Protein AF-A0A2N2WWL6-F1 (afdb_monomer_lite)

Structure (mmCIF, N/CA/C/O backbone):
data_AF-A0A2N2WWL6-F1
#
_entry.id   AF-A0A2N2WWL6-F1
#
loop_
_atom_site.group_PDB
_atom_site.id
_atom_site.type_symbol
_atom_site.label_atom_id
_atom_site.label_alt_id
_atom_site.label_comp_id
_atom_site.label_asym_id
_atom_site.label_entity_id
_atom_site.label_seq_id
_atom_site.pdbx_PDB_ins_code
_atom_site.Cartn_x
_atom_site.Cartn_y
_atom_site.Cartn_z
_atom_site.occupancy
_atom_site.B_iso_or_equiv
_atom_site.auth_seq_id
_atom_site.auth_comp_id
_atom_site.auth_asym_id
_atom_site.auth_atom_id
_atom_site.pdbx_PDB_model_num
ATOM 1 N N . MET A 1 1 ? 20.273 3.990 -47.052 1.00 60.34 1 MET A N 1
ATOM 2 C CA . MET A 1 1 ? 21.220 3.206 -46.235 1.00 60.34 1 MET A CA 1
ATOM 3 C C . MET A 1 1 ? 20.948 3.600 -44.796 1.00 60.34 1 MET A C 1
ATOM 5 O O . MET A 1 1 ? 20.978 4.791 -44.519 1.00 60.34 1 MET A O 1
ATOM 9 N N . ILE A 1 2 ? 20.536 2.662 -43.945 1.00 65.62 2 ILE A N 1
ATOM 10 C CA . ILE A 1 2 ? 20.321 2.943 -42.519 1.00 65.62 2 ILE A CA 1
ATOM 11 C C . ILE A 1 2 ? 21.709 3.108 -41.886 1.00 65.62 2 ILE A C 1
ATOM 13 O O . ILE A 1 2 ? 22.581 2.288 -42.164 1.00 65.62 2 ILE A O 1
ATOM 17 N N . SER A 1 3 ? 21.945 4.178 -41.123 1.00 85.56 3 SER A N 1
ATOM 18 C CA . SER A 1 3 ? 23.244 4.391 -40.473 1.00 85.56 3 SER A CA 1
ATOM 19 C C . SER A 1 3 ? 23.469 3.357 -39.365 1.00 85.56 3 SER A C 1
ATOM 21 O O . SER A 1 3 ? 22.523 2.941 -38.694 1.00 85.56 3 SER A O 1
ATOM 23 N N . GLU A 1 4 ? 24.723 2.958 -39.143 1.00 85.44 4 GLU A N 1
ATOM 24 C CA . GLU A 1 4 ?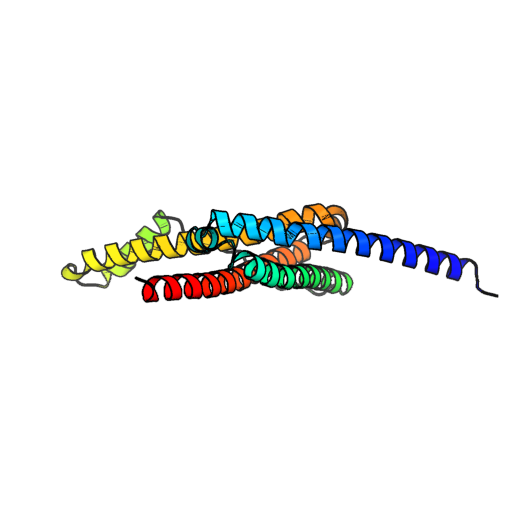 25.095 2.049 -38.046 1.00 85.44 4 GLU A CA 1
ATOM 25 C C . GLU A 1 4 ? 24.645 2.587 -36.676 1.00 85.44 4 GLU A C 1
ATOM 27 O O . GLU A 1 4 ? 24.209 1.821 -35.820 1.00 85.44 4 GLU A O 1
ATOM 32 N N . GLU A 1 5 ? 24.644 3.913 -36.497 1.00 83.06 5 GLU A N 1
ATOM 33 C CA . GLU A 1 5 ? 24.133 4.580 -35.293 1.00 83.06 5 GLU A CA 1
ATOM 34 C C . GLU A 1 5 ? 22.636 4.335 -35.063 1.00 83.06 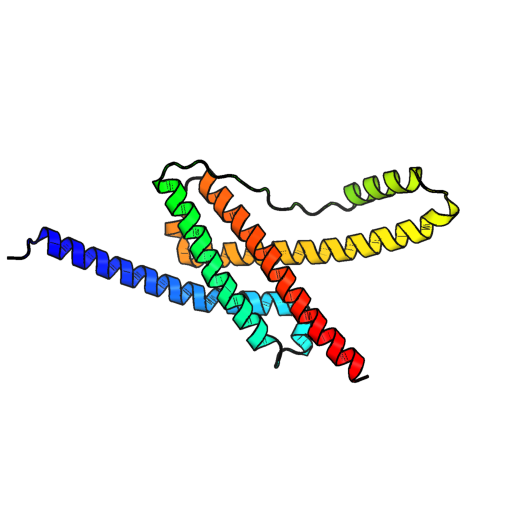5 GLU A C 1
ATOM 36 O O . GLU A 1 5 ? 22.218 4.080 -33.933 1.00 83.06 5 GLU A O 1
ATOM 41 N N . PHE A 1 6 ? 21.824 4.371 -36.125 1.00 87.31 6 PHE A N 1
ATOM 42 C CA . PHE A 1 6 ? 20.391 4.094 -36.026 1.00 87.31 6 PHE A CA 1
ATOM 43 C C . PHE A 1 6 ? 20.127 2.614 -35.729 1.00 87.31 6 PHE A C 1
ATOM 45 O O . PHE A 1 6 ? 19.249 2.290 -34.933 1.00 87.31 6 PHE A O 1
ATOM 52 N N . PHE A 1 7 ? 20.923 1.709 -36.303 1.00 87.69 7 PHE A N 1
ATOM 53 C CA . PHE A 1 7 ? 20.824 0.281 -36.000 1.00 87.69 7 PHE A CA 1
ATOM 54 C C . PHE A 1 7 ? 21.203 -0.023 -34.540 1.00 87.69 7 PHE A C 1
ATOM 56 O O . PHE A 1 7 ? 20.461 -0.707 -33.837 1.00 87.69 7 PHE A O 1
ATOM 63 N N . ALA A 1 8 ? 22.292 0.569 -34.037 1.00 87.25 8 ALA A N 1
ATOM 64 C CA . ALA A 1 8 ? 22.696 0.452 -32.635 1.00 87.25 8 ALA A CA 1
ATOM 65 C C . ALA A 1 8 ? 21.698 1.111 -31.663 1.00 87.25 8 ALA A C 1
ATOM 67 O O . ALA A 1 8 ? 21.602 0.719 -30.499 1.00 87.25 8 ALA A O 1
ATOM 68 N N . PHE A 1 9 ? 20.964 2.137 -32.102 1.00 88.56 9 PHE A N 1
ATOM 69 C CA . PHE A 1 9 ? 19.846 2.697 -31.343 1.00 88.56 9 PHE A CA 1
ATOM 70 C C . PHE A 1 9 ? 18.680 1.703 -31.243 1.00 88.56 9 PHE A C 1
ATOM 72 O O . PHE A 1 9 ? 18.235 1.433 -30.129 1.00 88.56 9 PHE A O 1
ATOM 79 N N . ILE A 1 10 ? 18.244 1.112 -32.364 1.00 89.62 10 ILE A N 1
ATOM 80 C CA . ILE A 1 10 ? 17.159 0.112 -32.377 1.00 89.62 10 ILE A CA 1
ATOM 81 C C . ILE A 1 10 ? 17.492 -1.062 -31.456 1.00 89.62 10 ILE A C 1
ATOM 83 O O . ILE A 1 10 ? 16.688 -1.398 -30.595 1.00 89.62 10 ILE A O 1
ATOM 87 N N . GLN A 1 11 ? 18.695 -1.631 -31.563 1.00 90.19 11 GLN A N 1
ATOM 88 C CA . GLN A 1 11 ? 19.090 -2.774 -30.732 1.00 90.19 11 GLN A CA 1
ATOM 89 C C . GLN A 1 11 ? 19.061 -2.457 -29.230 1.00 90.19 11 GLN A C 1
ATOM 91 O O . GLN A 1 11 ? 18.644 -3.288 -28.424 1.00 90.19 11 GLN A O 1
ATOM 96 N N . ARG A 1 12 ? 19.486 -1.249 -28.835 1.00 89.88 12 ARG A N 1
ATOM 97 C CA . ARG A 1 12 ? 19.414 -0.807 -27.434 1.00 89.88 12 ARG A CA 1
ATOM 98 C C . ARG A 1 12 ? 17.973 -0.621 -26.972 1.00 89.88 12 ARG A C 1
ATOM 100 O O . ARG A 1 12 ? 17.659 -0.981 -25.843 1.00 89.88 12 ARG A O 1
ATOM 107 N N . PHE A 1 13 ? 17.116 -0.081 -27.833 1.00 90.12 13 PHE A N 1
ATOM 108 C CA . PHE A 1 13 ? 15.698 0.087 -27.541 1.00 90.12 13 PHE A CA 1
ATOM 109 C C . PHE A 1 13 ? 14.988 -1.264 -27.369 1.00 90.12 13 PHE A C 1
ATOM 111 O O . PHE A 1 13 ? 14.310 -1.465 -26.367 1.00 90.12 13 PHE A O 1
ATOM 118 N N . GLU A 1 14 ? 15.213 -2.218 -28.276 1.00 91.31 14 GLU A N 1
ATOM 119 C CA . GLU A 1 14 ? 14.651 -3.575 -28.191 1.00 91.31 14 GLU A CA 1
ATOM 120 C C . GLU A 1 14 ? 15.109 -4.307 -26.921 1.00 91.31 14 GLU A C 1
ATOM 122 O O . GLU A 1 14 ? 14.300 -4.928 -26.230 1.00 91.31 14 GLU A O 1
ATOM 127 N N . ALA A 1 15 ? 16.395 -4.199 -26.568 1.00 91.81 15 ALA A N 1
ATOM 128 C CA . ALA A 1 15 ? 16.924 -4.786 -25.338 1.00 91.81 15 ALA A CA 1
ATOM 129 C C . ALA A 1 15 ? 16.295 -4.164 -24.077 1.00 91.81 15 ALA A C 1
ATOM 131 O O . ALA A 1 15 ? 15.996 -4.876 -23.117 1.00 91.81 15 ALA A O 1
ATOM 132 N N . LEU A 1 16 ? 16.067 -2.847 -24.084 1.00 90.50 16 LEU A N 1
ATOM 133 C CA . LEU A 1 16 ? 15.419 -2.135 -22.984 1.00 90.50 16 LEU A CA 1
ATOM 134 C C . LEU A 1 16 ? 13.947 -2.541 -22.839 1.00 90.50 16 LEU A C 1
ATOM 136 O O . LEU A 1 16 ? 13.490 -2.809 -21.729 1.00 90.50 16 LEU A O 1
ATOM 140 N N . GLU A 1 17 ? 13.218 -2.640 -23.952 1.00 92.31 17 GLU A N 1
ATOM 141 C CA . GLU A 1 17 ? 11.826 -3.094 -23.958 1.00 92.31 17 GLU A CA 1
ATOM 142 C C . GLU A 1 17 ? 11.708 -4.529 -23.427 1.00 92.31 17 GLU A C 1
ATOM 144 O O . GLU A 1 17 ? 10.847 -4.818 -22.593 1.00 92.31 17 GLU A O 1
ATOM 149 N N . ALA A 1 18 ? 12.603 -5.425 -23.857 1.00 94.31 18 ALA A N 1
ATOM 150 C CA . ALA A 1 18 ? 12.645 -6.799 -23.369 1.00 94.31 18 ALA A CA 1
ATOM 151 C C . ALA A 1 18 ? 12.900 -6.859 -21.853 1.00 94.31 18 ALA A C 1
ATOM 153 O O . ALA A 1 18 ? 12.177 -7.566 -21.147 1.00 94.31 18 ALA A O 1
ATOM 154 N N . LYS A 1 19 ? 13.861 -6.070 -21.345 1.00 93.25 19 LYS A N 1
ATOM 155 C CA . LYS A 1 19 ? 14.144 -5.955 -19.904 1.00 93.25 19 LYS A CA 1
ATOM 156 C C . LYS A 1 19 ? 12.897 -5.520 -19.129 1.00 93.25 19 LYS A C 1
ATOM 158 O O . LYS A 1 19 ? 12.500 -6.204 -18.189 1.00 93.25 19 LYS A O 1
ATOM 163 N N . TYR A 1 20 ? 12.256 -4.414 -19.510 1.00 92.94 20 TYR A N 1
ATOM 164 C CA . TYR A 1 20 ? 11.097 -3.911 -18.762 1.00 92.94 20 TYR A CA 1
ATOM 165 C C . TYR A 1 20 ? 9.869 -4.812 -18.881 1.00 92.94 20 TYR A C 1
ATOM 167 O O . TYR A 1 20 ? 9.109 -4.923 -17.924 1.00 92.94 20 TYR A O 1
ATOM 175 N N . ARG A 1 21 ? 9.692 -5.519 -20.001 1.00 95.69 21 ARG A N 1
ATOM 176 C CA . ARG A 1 21 ? 8.643 -6.538 -20.133 1.00 95.69 21 ARG A CA 1
ATOM 177 C C . ARG A 1 21 ? 8.848 -7.687 -19.147 1.00 95.69 21 ARG A C 1
ATOM 179 O O . ARG A 1 21 ? 7.883 -8.146 -18.539 1.00 95.69 21 ARG A O 1
ATOM 186 N N . GLU A 1 22 ? 10.086 -8.143 -18.981 1.00 96.38 22 GLU A N 1
ATOM 187 C CA . GLU A 1 22 ? 10.424 -9.185 -18.011 1.00 96.38 22 GLU A CA 1
ATOM 188 C C . GLU A 1 22 ? 10.210 -8.704 -16.569 1.00 96.38 22 GLU A C 1
ATOM 190 O O . GLU A 1 22 ? 9.587 -9.406 -15.770 1.00 96.38 22 GLU A O 1
ATOM 195 N N . LEU A 1 23 ? 10.683 -7.500 -16.236 1.00 96.00 23 LEU A N 1
ATOM 196 C CA . LEU A 1 23 ? 10.478 -6.910 -14.912 1.00 96.00 23 LEU A CA 1
ATOM 197 C C . LEU A 1 23 ? 8.992 -6.731 -14.596 1.00 96.00 23 LEU A C 1
ATOM 199 O O . LEU A 1 23 ? 8.546 -7.121 -13.517 1.00 96.00 23 LEU A O 1
ATOM 203 N N . TRP A 1 24 ? 8.214 -6.242 -15.563 1.00 96.44 24 TRP A N 1
ATOM 204 C CA . TRP A 1 24 ? 6.768 -6.116 -15.438 1.00 96.44 24 TRP A CA 1
ATOM 205 C C . TRP A 1 24 ? 6.109 -7.458 -15.135 1.00 96.44 24 TRP A C 1
ATOM 207 O O . TRP A 1 24 ? 5.364 -7.561 -14.167 1.00 96.44 24 TRP A O 1
ATOM 217 N N . GLN A 1 25 ? 6.427 -8.510 -15.894 1.00 96.75 25 GLN A N 1
ATOM 218 C CA . GLN A 1 25 ? 5.879 -9.845 -15.638 1.00 96.75 25 GLN A CA 1
ATOM 219 C C . GLN A 1 25 ? 6.249 -10.364 -14.246 1.00 96.75 25 GLN A C 1
ATOM 221 O O . GLN A 1 25 ? 5.403 -10.925 -13.553 1.00 96.75 25 GLN A O 1
ATOM 226 N N . ARG A 1 26 ? 7.498 -10.171 -13.806 1.00 96.50 26 ARG A N 1
ATOM 227 C CA . ARG A 1 26 ? 7.931 -10.569 -12.458 1.00 96.50 26 ARG A CA 1
ATOM 228 C C . ARG A 1 26 ? 7.152 -9.825 -11.377 1.00 96.50 26 ARG A C 1
ATOM 230 O O . ARG A 1 26 ? 6.683 -10.458 -10.434 1.00 96.50 26 ARG A O 1
ATOM 237 N N . PHE A 1 27 ? 7.002 -8.511 -11.513 1.00 97.25 27 PHE A N 1
ATOM 238 C CA . PHE A 1 27 ? 6.246 -7.680 -10.580 1.00 97.25 27 PHE A CA 1
ATOM 239 C C . PHE A 1 27 ? 4.765 -8.070 -10.531 1.00 97.25 27 PHE A C 1
ATOM 241 O O . PHE A 1 27 ? 4.254 -8.397 -9.461 1.00 97.25 27 PHE A O 1
ATOM 248 N N . HIS A 1 28 ? 4.127 -8.144 -11.697 1.00 95.81 28 HIS A N 1
ATOM 249 C CA . HIS A 1 28 ? 2.720 -8.491 -11.870 1.00 95.81 28 HIS A CA 1
ATOM 250 C C . HIS A 1 28 ? 2.371 -9.897 -11.381 1.00 95.81 28 HIS A C 1
ATOM 252 O O . HIS A 1 28 ? 1.275 -10.129 -10.891 1.00 95.81 28 HIS A O 1
ATOM 258 N N . ASN A 1 29 ? 3.300 -10.847 -11.468 1.00 94.56 29 ASN A N 1
ATOM 259 C CA . ASN A 1 29 ? 3.069 -12.191 -10.939 1.00 94.56 29 ASN A CA 1
ATOM 260 C C . ASN A 1 29 ? 3.330 -12.291 -9.428 1.00 94.56 29 ASN A C 1
ATOM 262 O O . ASN A 1 29 ? 2.822 -13.208 -8.789 1.00 94.56 29 ASN A O 1
ATOM 266 N N . SER A 1 30 ? 4.136 -11.388 -8.858 1.00 96.25 30 SER A N 1
ATOM 267 C CA . SER A 1 30 ? 4.540 -11.461 -7.447 1.00 96.25 30 SER A CA 1
ATOM 268 C C . SER A 1 30 ? 3.588 -10.697 -6.533 1.00 96.25 30 SER A C 1
ATOM 270 O O . SER A 1 30 ? 3.172 -11.218 -5.501 1.00 96.25 30 SER A O 1
ATOM 272 N N . LEU A 1 31 ? 3.254 -9.452 -6.891 1.00 97.81 31 LEU A N 1
ATOM 273 C CA . LEU A 1 31 ? 2.545 -8.555 -5.982 1.00 97.81 31 LEU A CA 1
ATOM 274 C C . LEU A 1 31 ? 1.125 -9.046 -5.637 1.00 97.81 31 LEU A C 1
ATOM 276 O O . LEU A 1 31 ? 0.813 -9.097 -4.445 1.00 97.81 31 LEU A O 1
ATOM 280 N N . PRO A 1 32 ? 0.285 -9.474 -6.602 1.00 98.00 32 PRO A N 1
ATOM 281 C CA . PRO A 1 32 ? -1.056 -9.960 -6.288 1.00 98.00 32 PRO A CA 1
ATOM 282 C C . PRO A 1 32 ? -1.078 -11.157 -5.338 1.00 98.00 32 PRO A C 1
ATOM 284 O O . PRO A 1 32 ? -1.903 -11.199 -4.426 1.00 98.00 32 PRO A O 1
ATOM 287 N N . ALA A 1 33 ? -0.147 -12.099 -5.509 1.00 96.44 33 ALA A N 1
ATOM 288 C CA . ALA A 1 33 ? -0.047 -13.275 -4.652 1.00 96.44 33 ALA A CA 1
ATOM 289 C C . ALA A 1 33 ? 0.319 -12.898 -3.207 1.00 96.44 33 ALA A C 1
ATOM 291 O O . ALA A 1 33 ? -0.340 -13.339 -2.269 1.00 96.44 33 ALA A O 1
ATOM 292 N N . GLU A 1 34 ? 1.313 -12.027 -3.013 1.00 98.25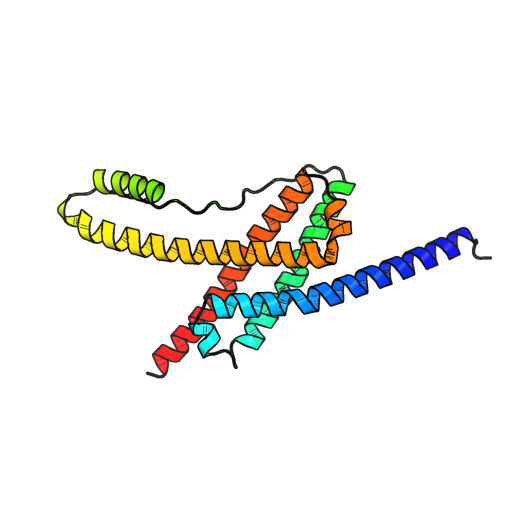 34 GLU A N 1
ATOM 293 C CA . GLU A 1 34 ? 1.712 -11.613 -1.662 1.00 98.25 34 GLU A CA 1
ATOM 294 C C . GLU A 1 34 ? 0.657 -10.735 -0.970 1.00 98.25 34 GLU A C 1
ATOM 296 O O . GLU A 1 34 ? 0.503 -10.796 0.251 1.00 98.25 34 GLU A O 1
ATOM 301 N N . LEU A 1 35 ? -0.093 -9.927 -1.728 1.00 98.38 35 LEU A N 1
ATOM 302 C CA . LEU A 1 35 ? -1.212 -9.158 -1.179 1.00 98.38 35 LEU A CA 1
ATOM 303 C C . LEU A 1 35 ? -2.382 -10.058 -0.771 1.00 98.38 35 LEU A C 1
ATOM 305 O O . LEU A 1 35 ? -2.994 -9.816 0.270 1.00 98.38 35 LEU A O 1
ATOM 309 N N . LEU A 1 36 ? -2.673 -11.109 -1.542 1.00 97.94 36 LEU A N 1
ATOM 310 C CA . LEU A 1 36 ? -3.682 -12.106 -1.185 1.00 97.94 36 LEU A CA 1
ATOM 311 C C . LEU A 1 36 ? -3.341 -12.801 0.140 1.00 97.94 36 LEU A C 1
ATOM 313 O O . LEU A 1 36 ? -4.190 -12.878 1.031 1.00 97.94 36 LEU A O 1
ATOM 317 N N . GLU A 1 37 ? -2.100 -13.274 0.286 1.00 97.19 37 GLU A N 1
ATOM 318 C CA . GLU A 1 37 ? -1.622 -13.893 1.528 1.00 97.19 37 GLU A CA 1
ATOM 319 C C . GLU A 1 37 ? -1.787 -12.938 2.716 1.00 97.19 37 GLU A C 1
ATOM 321 O O . GLU A 1 37 ? -2.385 -13.302 3.732 1.00 97.19 37 GLU A O 1
ATOM 326 N N . LEU A 1 38 ? -1.357 -11.684 2.551 1.00 97.75 38 LEU A N 1
ATOM 327 C CA . LEU A 1 38 ? -1.446 -10.664 3.591 1.00 97.75 38 LEU A CA 1
ATOM 328 C C . LEU A 1 38 ? -2.895 -10.382 4.023 1.00 97.75 38 LEU A C 1
ATOM 330 O O . LEU A 1 38 ? -3.159 -10.207 5.216 1.00 97.75 38 LEU A O 1
ATOM 334 N N . VAL A 1 39 ? -3.841 -10.355 3.077 1.00 97.81 39 VAL A N 1
ATOM 335 C CA . VAL A 1 39 ? -5.276 -10.184 3.364 1.00 97.81 39 VAL A CA 1
ATOM 336 C C . VAL A 1 39 ? -5.794 -11.335 4.214 1.00 97.81 39 VAL A C 1
ATOM 338 O O . VAL A 1 39 ? -6.464 -11.096 5.216 1.00 97.81 39 VAL A O 1
ATOM 341 N N . PHE A 1 40 ? -5.475 -12.579 3.858 1.00 96.88 40 PHE A N 1
ATOM 342 C CA . PHE A 1 40 ? -5.925 -13.746 4.618 1.00 96.88 40 PHE A CA 1
ATOM 343 C C . PHE A 1 40 ? -5.260 -13.872 5.992 1.00 96.88 40 PHE A C 1
ATOM 345 O O . PHE A 1 40 ? -5.853 -14.457 6.901 1.00 96.88 40 PHE A O 1
ATOM 352 N N . GLU A 1 41 ? -4.063 -13.319 6.178 1.00 95.56 41 GLU A N 1
ATOM 353 C CA . GLU A 1 41 ? -3.439 -13.197 7.499 1.00 95.56 41 GLU A CA 1
ATOM 354 C C . GLU A 1 41 ? -4.158 -12.182 8.398 1.00 95.56 41 GLU A C 1
ATOM 356 O O . GLU A 1 41 ? -4.281 -12.415 9.601 1.00 95.56 41 GLU A O 1
ATOM 361 N N . HIS A 1 42 ? -4.649 -11.076 7.829 1.00 94.75 42 HIS A N 1
ATOM 362 C CA . HIS A 1 42 ? -5.266 -9.986 8.592 1.00 94.75 42 HIS A CA 1
ATOM 363 C C . HIS A 1 42 ? -6.777 -10.146 8.787 1.00 94.75 42 HIS A C 1
ATOM 365 O O . HIS A 1 42 ? -7.306 -9.734 9.820 1.00 94.75 42 HIS A O 1
ATOM 371 N N . LEU A 1 43 ? -7.483 -10.727 7.814 1.00 94.50 43 LEU A N 1
ATOM 372 C CA . LEU A 1 43 ? -8.944 -10.761 7.761 1.00 94.50 43 LEU A CA 1
ATOM 373 C C . LEU A 1 43 ? -9.450 -12.203 7.680 1.00 94.50 43 LEU A C 1
ATOM 375 O O . LEU A 1 43 ? -9.661 -12.759 6.599 1.00 94.50 43 LEU A O 1
ATOM 379 N N . SER A 1 44 ? -9.696 -12.797 8.851 1.00 92.25 44 SER A N 1
ATOM 380 C CA . SER A 1 44 ? -10.187 -14.177 8.970 1.00 92.25 44 SER A CA 1
ATOM 381 C C . SER A 1 44 ? -11.487 -14.405 8.202 1.00 92.25 44 SER A C 1
ATOM 383 O O . SER A 1 44 ? -11.630 -15.442 7.562 1.00 92.25 44 SER A O 1
ATOM 385 N N . THR A 1 45 ? -12.385 -13.415 8.177 1.00 92.94 45 THR A N 1
ATOM 386 C CA . THR A 1 45 ? -13.641 -13.484 7.421 1.00 92.94 45 THR A CA 1
ATOM 387 C C . THR A 1 45 ? -13.397 -13.815 5.948 1.00 92.94 45 THR A C 1
ATOM 389 O O . THR A 1 45 ? -14.025 -14.709 5.395 1.00 92.94 45 THR A O 1
ATOM 392 N N . LEU A 1 46 ? -12.472 -13.112 5.284 1.00 94.69 46 LEU A N 1
ATOM 393 C CA . LEU A 1 46 ? -12.198 -13.351 3.864 1.00 94.69 46 LEU A CA 1
ATOM 394 C C . LEU A 1 46 ? -11.508 -14.698 3.645 1.00 94.69 46 LEU A C 1
ATOM 396 O O . LEU A 1 46 ? -11.772 -15.361 2.644 1.00 94.69 46 LEU A O 1
ATOM 400 N N . LYS A 1 47 ? -10.673 -15.124 4.597 1.00 94.62 47 LYS A N 1
ATOM 401 C CA . LYS A 1 47 ? -10.017 -16.434 4.571 1.00 94.62 47 LYS A CA 1
ATOM 402 C C . LYS A 1 47 ? -11.014 -17.589 4.688 1.00 94.62 47 LYS A C 1
ATOM 404 O O . LYS A 1 47 ? -10.874 -18.583 3.983 1.00 94.62 47 LYS A O 1
ATOM 409 N N . GLU A 1 48 ? -12.029 -17.464 5.538 1.00 94.00 48 GLU A N 1
ATOM 410 C CA . GLU A 1 48 ? -13.110 -18.454 5.664 1.00 94.00 48 GLU A CA 1
ATOM 411 C C . GLU A 1 48 ? -13.898 -18.612 4.353 1.00 94.00 48 GLU A C 1
ATOM 413 O O . GLU A 1 48 ? -14.355 -19.706 4.028 1.00 94.00 48 GLU A O 1
ATOM 418 N N . HIS A 1 49 ? -13.969 -17.544 3.552 1.00 92.06 49 HIS A N 1
ATOM 419 C CA . HIS A 1 49 ? -14.627 -17.505 2.244 1.00 92.06 49 HIS A CA 1
ATOM 420 C C . HIS A 1 49 ? -13.656 -17.577 1.056 1.00 92.06 49 HIS A C 1
ATOM 422 O O . HIS A 1 49 ? -14.017 -17.167 -0.054 1.00 92.06 49 HIS A O 1
ATOM 428 N N . ALA A 1 50 ? -12.440 -18.107 1.253 1.00 90.81 50 ALA A N 1
ATOM 429 C CA . ALA A 1 50 ? -11.341 -18.036 0.280 1.00 90.81 50 ALA A CA 1
ATOM 430 C C . ALA A 1 50 ? -11.751 -18.418 -1.153 1.00 90.81 50 ALA A C 1
ATOM 432 O O . ALA A 1 50 ? -11.473 -17.664 -2.081 1.00 90.81 50 ALA A O 1
ATOM 433 N N . GLY A 1 51 ? -12.519 -19.502 -1.331 1.00 87.88 51 GLY A N 1
ATOM 434 C CA . GLY A 1 51 ? -12.961 -19.973 -2.653 1.00 87.88 51 GLY A CA 1
ATOM 435 C C . GLY A 1 51 ? -13.798 -18.973 -3.469 1.00 87.88 51 GLY A C 1
ATOM 436 O O . GLY A 1 51 ? -13.967 -19.157 -4.670 1.00 87.88 51 GLY A O 1
ATOM 437 N N . SER A 1 52 ? -14.313 -17.913 -2.842 1.00 90.25 52 SER A N 1
ATOM 438 C CA . SER A 1 52 ? -15.077 -16.839 -3.495 1.00 90.25 52 SER A CA 1
ATOM 439 C C . SER A 1 52 ? -14.449 -15.449 -3.332 1.00 90.25 52 SER A C 1
ATOM 441 O O . SER A 1 52 ? -14.684 -14.567 -4.161 1.00 90.25 52 SER A O 1
ATOM 443 N N . ALA A 1 53 ? -13.640 -15.248 -2.288 1.00 94.75 53 ALA A N 1
ATOM 444 C CA . ALA A 1 53 ? -12.932 -14.001 -2.029 1.00 94.75 53 ALA A CA 1
ATOM 445 C C . ALA A 1 53 ? -11.654 -13.866 -2.872 1.00 94.75 53 ALA A C 1
ATOM 447 O O . ALA A 1 53 ? -11.353 -12.769 -3.335 1.00 94.75 53 ALA A O 1
ATOM 448 N N . GLU A 1 54 ? -10.936 -14.966 -3.118 1.00 96.81 54 GLU A N 1
ATOM 449 C CA . GLU A 1 54 ? -9.612 -14.969 -3.752 1.00 96.81 54 GLU A CA 1
ATOM 450 C C . GLU A 1 54 ? -9.598 -14.259 -5.108 1.00 96.81 54 GLU A C 1
ATOM 452 O O . GLU A 1 54 ? -8.843 -13.310 -5.295 1.00 96.81 54 GLU A O 1
ATOM 457 N N . ALA A 1 55 ? -10.493 -14.635 -6.025 1.00 96.12 55 ALA A N 1
ATOM 458 C CA . ALA A 1 55 ? -10.554 -14.021 -7.351 1.00 96.12 55 ALA A CA 1
ATOM 459 C C . ALA A 1 55 ? -10.834 -12.506 -7.295 1.00 96.12 55 ALA A C 1
ATOM 461 O O . ALA A 1 55 ? -10.340 -11.753 -8.131 1.00 96.12 55 ALA A O 1
ATOM 462 N N . LYS A 1 56 ? -11.607 -12.047 -6.302 1.00 97.31 56 LYS A N 1
ATOM 463 C CA . LYS A 1 56 ? -11.924 -10.623 -6.118 1.00 97.31 56 LYS A CA 1
ATOM 464 C C . LYS A 1 56 ? -10.745 -9.856 -5.528 1.00 97.31 56 LYS A C 1
ATOM 466 O O . LYS A 1 56 ? -10.471 -8.746 -5.968 1.00 97.31 56 LYS A O 1
ATOM 471 N N . ILE A 1 57 ? -10.041 -10.453 -4.567 1.00 97.94 57 ILE A N 1
ATOM 472 C CA . ILE A 1 57 ? -8.827 -9.874 -3.983 1.00 97.94 57 ILE A CA 1
ATOM 473 C C . ILE A 1 57 ? -7.732 -9.779 -5.048 1.00 97.94 57 ILE A C 1
ATOM 475 O O . ILE A 1 57 ? -7.109 -8.732 -5.176 1.00 97.94 57 ILE A O 1
ATOM 479 N N . LEU A 1 58 ? -7.538 -10.832 -5.848 1.00 97.50 58 LEU A N 1
ATOM 480 C CA . LEU A 1 58 ? -6.564 -10.838 -6.940 1.00 97.50 58 LEU A CA 1
ATOM 481 C C . LEU A 1 58 ? -6.882 -9.782 -8.002 1.00 97.50 58 LEU A C 1
ATOM 483 O O . LEU A 1 58 ? -5.962 -9.120 -8.460 1.00 97.50 58 LEU A O 1
ATOM 487 N N . ALA A 1 59 ? -8.156 -9.570 -8.347 1.00 96.81 59 ALA A N 1
ATOM 488 C CA . ALA A 1 59 ? -8.546 -8.501 -9.268 1.00 96.81 59 ALA A CA 1
ATOM 489 C C . ALA A 1 59 ? -8.204 -7.103 -8.716 1.00 96.81 59 ALA A C 1
ATOM 491 O O . ALA A 1 59 ? -7.589 -6.305 -9.412 1.00 96.81 59 ALA A O 1
ATOM 492 N N . LEU A 1 60 ? -8.517 -6.830 -7.443 1.00 97.81 60 LEU A N 1
ATOM 493 C CA . LEU A 1 60 ? -8.128 -5.568 -6.793 1.00 97.81 60 LEU A CA 1
ATOM 494 C C . LEU A 1 60 ? -6.601 -5.414 -6.708 1.00 97.81 60 LEU A C 1
ATOM 496 O O . LEU A 1 60 ? -6.064 -4.312 -6.789 1.00 97.81 60 LEU A O 1
ATOM 500 N N . ALA A 1 61 ? -5.883 -6.517 -6.495 1.00 97.69 61 ALA A N 1
ATOM 501 C CA . ALA A 1 61 ? -4.429 -6.514 -6.426 1.00 97.69 61 ALA A CA 1
ATOM 502 C C . ALA A 1 61 ? -3.768 -6.332 -7.810 1.00 97.69 61 ALA A C 1
ATOM 504 O O . ALA A 1 61 ? -2.668 -5.788 -7.907 1.00 97.69 61 ALA A O 1
ATOM 505 N N . ASP A 1 62 ? -4.438 -6.745 -8.883 1.00 96.44 62 ASP A N 1
ATOM 506 C CA . ASP A 1 62 ? -4.028 -6.478 -10.262 1.00 96.44 62 ASP A CA 1
ATOM 507 C C . ASP A 1 62 ? -4.111 -4.979 -10.582 1.00 96.44 62 ASP A C 1
ATOM 509 O O . ASP A 1 62 ? -3.156 -4.387 -11.087 1.00 96.44 62 ASP A O 1
ATOM 513 N N . GLU A 1 63 ? -5.212 -4.330 -10.193 1.00 96.44 63 GLU A N 1
ATOM 514 C CA . GLU A 1 63 ? -5.409 -2.886 -10.365 1.00 96.44 63 GLU A CA 1
ATOM 515 C C . GLU A 1 63 ? -4.314 -2.082 -9.646 1.00 96.44 63 GLU A C 1
ATOM 517 O O . GLU A 1 63 ? -3.594 -1.308 -10.282 1.00 96.44 63 GLU A O 1
ATOM 522 N N . ILE A 1 64 ? -4.085 -2.345 -8.351 1.00 97.75 64 ILE A N 1
ATOM 523 C CA . ILE A 1 64 ? -3.048 -1.620 -7.597 1.00 97.75 64 ILE A CA 1
ATOM 524 C C . ILE A 1 64 ? -1.632 -1.902 -8.126 1.00 97.75 64 ILE A C 1
ATOM 526 O O . ILE A 1 64 ? -0.755 -1.048 -8.021 1.00 97.75 64 ILE A O 1
ATOM 530 N N . THR A 1 65 ? -1.381 -3.066 -8.736 1.00 97.94 65 THR A N 1
ATOM 531 C CA . THR A 1 65 ? -0.088 -3.361 -9.378 1.00 97.94 65 THR A CA 1
ATOM 532 C C . THR A 1 65 ? 0.196 -2.366 -10.506 1.00 97.94 65 THR A C 1
ATOM 534 O O . THR A 1 65 ? 1.306 -1.839 -10.608 1.00 97.94 65 THR A O 1
ATOM 537 N N . HIS A 1 66 ? -0.804 -2.057 -11.331 1.00 96.81 66 HIS A N 1
ATOM 538 C CA . HIS A 1 66 ? -0.666 -1.051 -12.382 1.00 96.81 66 HIS A CA 1
ATOM 539 C C . HIS A 1 66 ? -0.453 0.348 -11.795 1.00 96.81 66 HIS A C 1
ATOM 541 O O . HIS A 1 66 ? 0.429 1.077 -12.256 1.00 96.81 66 HIS A O 1
ATOM 547 N N . ASP A 1 67 ? -1.197 0.701 -10.748 1.00 98.12 67 ASP A N 1
ATOM 548 C CA . ASP A 1 67 ? -1.084 2.011 -10.103 1.00 98.12 67 ASP A CA 1
ATOM 549 C C . ASP A 1 67 ? 0.285 2.227 -9.457 1.00 98.12 67 ASP A C 1
ATOM 551 O O . ASP A 1 67 ? 0.896 3.276 -9.648 1.00 98.12 67 ASP A O 1
ATOM 555 N N . VAL A 1 68 ? 0.837 1.216 -8.783 1.00 98.25 68 VAL A N 1
ATOM 556 C CA . VAL A 1 68 ? 2.189 1.277 -8.207 1.00 98.25 68 VAL A CA 1
ATOM 557 C C . VAL A 1 68 ? 3.241 1.564 -9.282 1.00 98.25 68 VAL A C 1
ATOM 559 O O . VAL A 1 68 ? 4.123 2.403 -9.086 1.00 98.25 68 VAL A O 1
ATOM 562 N N . TRP A 1 69 ? 3.151 0.896 -10.435 1.00 97.19 69 TRP A N 1
ATOM 563 C CA . TRP A 1 69 ? 4.061 1.152 -11.552 1.00 97.19 69 TRP A CA 1
ATOM 564 C C . TRP A 1 69 ? 3.881 2.559 -12.135 1.00 97.19 69 TRP A C 1
ATOM 566 O O . TRP A 1 69 ? 4.862 3.238 -12.454 1.00 97.19 69 TRP A O 1
ATOM 576 N N . ASN A 1 70 ? 2.639 3.033 -12.237 1.00 97.31 70 ASN A N 1
ATOM 577 C CA . ASN A 1 70 ? 2.341 4.392 -12.681 1.00 97.31 70 ASN A CA 1
ATOM 578 C C . ASN A 1 70 ? 2.923 5.445 -11.728 1.00 97.31 70 ASN A C 1
ATOM 580 O O . ASN A 1 70 ? 3.540 6.400 -12.199 1.00 97.31 70 ASN A O 1
ATOM 584 N N . GLU A 1 71 ? 2.807 5.255 -10.414 1.00 97.12 71 GLU A N 1
ATOM 585 C CA . GLU A 1 71 ? 3.367 6.172 -9.416 1.00 97.12 71 GLU A CA 1
ATOM 586 C C . GLU A 1 71 ? 4.895 6.254 -9.486 1.00 97.12 71 GLU A C 1
ATOM 588 O O . GLU A 1 71 ? 5.465 7.347 -9.412 1.00 97.12 71 GLU A O 1
ATOM 593 N N . TYR A 1 72 ? 5.572 5.129 -9.733 1.00 97.31 72 TYR A N 1
ATOM 594 C CA . TYR A 1 72 ? 7.009 5.143 -10.012 1.00 97.31 72 TYR A CA 1
ATOM 595 C C . TYR A 1 72 ? 7.331 5.966 -11.271 1.00 97.31 72 TYR A C 1
ATOM 597 O O . TYR A 1 72 ? 8.205 6.836 -11.245 1.00 97.31 72 TYR A O 1
ATOM 605 N N . ASN A 1 73 ? 6.594 5.754 -12.367 1.00 96.38 73 ASN A N 1
ATOM 606 C CA . ASN A 1 73 ? 6.796 6.509 -13.608 1.00 96.38 73 ASN A CA 1
ATOM 607 C C . ASN A 1 73 ? 6.557 8.014 -13.424 1.00 96.38 73 ASN A C 1
ATOM 609 O O . ASN A 1 73 ? 7.253 8.829 -14.042 1.00 96.38 73 ASN A O 1
ATOM 613 N N . ILE A 1 74 ? 5.602 8.399 -12.573 1.00 96.38 74 ILE A N 1
ATOM 614 C CA . ILE A 1 74 ? 5.363 9.796 -12.202 1.00 96.38 74 ILE A CA 1
ATOM 615 C C . ILE A 1 74 ? 6.577 10.348 -11.453 1.00 96.38 74 ILE A C 1
ATOM 617 O O . ILE A 1 74 ? 7.099 11.388 -11.864 1.00 96.38 74 ILE A O 1
ATOM 621 N N . ALA A 1 75 ? 7.068 9.653 -10.423 1.00 96.75 75 ALA A N 1
ATOM 622 C CA . ALA A 1 75 ? 8.246 10.070 -9.660 1.00 96.75 75 ALA A CA 1
ATOM 623 C C . ALA A 1 75 ? 9.477 10.248 -10.566 1.00 96.75 75 ALA A C 1
ATOM 625 O O . ALA A 1 75 ? 10.101 11.313 -10.568 1.00 96.75 75 ALA A O 1
ATOM 626 N N . ASN A 1 76 ? 9.754 9.261 -11.423 1.00 96.62 76 ASN A N 1
ATOM 627 C CA . ASN A 1 76 ? 10.858 9.307 -12.379 1.00 96.62 76 ASN A CA 1
ATOM 628 C C . ASN A 1 76 ? 10.706 10.462 -13.391 1.00 96.62 76 ASN A C 1
ATOM 630 O O . ASN A 1 76 ? 11.636 11.224 -13.663 1.00 96.62 76 ASN A O 1
ATOM 634 N N . THR A 1 77 ? 9.493 10.675 -13.910 1.00 96.31 77 THR A N 1
ATOM 635 C CA . THR A 1 77 ? 9.203 11.792 -14.822 1.00 96.31 77 THR A CA 1
ATOM 636 C C . THR A 1 77 ? 9.381 13.150 -14.142 1.00 96.31 77 THR A C 1
ATOM 638 O O . THR A 1 77 ? 9.869 14.096 -14.767 1.00 96.31 77 THR A O 1
ATOM 641 N N . MET A 1 78 ? 8.963 13.286 -12.882 1.00 95.75 78 MET A N 1
ATOM 642 C CA . MET A 1 78 ? 9.139 14.519 -12.115 1.00 95.75 78 MET A CA 1
ATOM 643 C C . MET A 1 78 ? 10.617 14.818 -11.886 1.00 95.75 78 MET A C 1
ATOM 645 O O . MET A 1 78 ? 11.023 15.964 -12.102 1.00 95.75 78 MET A O 1
ATOM 649 N N . GLN A 1 79 ? 11.410 13.792 -11.570 1.00 96.94 79 GLN A N 1
ATOM 650 C CA . GLN A 1 79 ? 12.859 13.894 -11.440 1.00 96.94 79 GLN A CA 1
ATOM 651 C C . GLN A 1 79 ? 13.518 14.383 -12.723 1.00 96.94 79 GLN A C 1
ATOM 653 O O . GLN A 1 79 ? 14.178 15.420 -12.717 1.00 96.94 79 GLN A O 1
ATOM 658 N N . HIS A 1 80 ? 13.265 13.726 -13.856 1.00 95.88 80 HIS A N 1
ATOM 659 C CA . HIS A 1 80 ? 13.832 14.150 -15.140 1.00 95.88 80 HIS A CA 1
ATOM 660 C C . HIS A 1 80 ? 13.407 15.563 -15.565 1.00 95.88 80 HIS A C 1
ATOM 662 O O . HIS A 1 80 ? 14.089 16.212 -16.359 1.00 95.88 80 HIS A O 1
ATOM 668 N N . ARG A 1 81 ? 12.283 16.061 -15.039 1.00 96.31 81 ARG A N 1
ATOM 669 C CA . ARG A 1 81 ? 11.792 17.425 -15.276 1.00 96.31 81 ARG A CA 1
ATOM 670 C C . ARG A 1 81 ? 12.235 18.427 -14.206 1.00 96.31 81 ARG A C 1
ATOM 672 O O . ARG A 1 81 ? 11.822 19.582 -14.295 1.00 96.31 81 ARG A O 1
ATOM 679 N N . ASN A 1 82 ? 13.032 18.013 -13.217 1.00 93.62 82 ASN A N 1
ATOM 680 C CA . ASN A 1 82 ? 13.431 18.812 -12.054 1.00 93.62 82 ASN A CA 1
ATOM 681 C C . ASN A 1 82 ? 12.237 19.498 -11.363 1.00 93.62 82 ASN A C 1
ATOM 683 O O . ASN A 1 82 ? 12.314 20.657 -10.945 1.00 93.62 82 ASN A O 1
ATOM 687 N N . LYS A 1 83 ? 11.095 18.803 -11.288 1.00 93.44 83 LYS A N 1
ATOM 688 C CA . LYS A 1 83 ? 9.893 19.312 -10.625 1.00 93.44 83 LYS A CA 1
ATOM 689 C C . LYS A 1 83 ? 9.916 18.915 -9.163 1.00 93.44 83 LYS A C 1
ATOM 691 O O . LYS A 1 83 ? 9.820 17.736 -8.857 1.00 93.44 83 LYS A O 1
ATOM 696 N N . LYS A 1 84 ? 9.947 19.903 -8.269 1.00 92.38 84 LYS A N 1
ATOM 697 C CA . LYS A 1 84 ? 9.877 19.651 -6.829 1.00 92.38 84 LYS A CA 1
ATOM 698 C C . LYS A 1 84 ? 8.599 18.865 -6.481 1.00 92.38 84 LYS A C 1
ATOM 700 O O . LYS A 1 84 ? 7.517 19.362 -6.801 1.00 92.38 84 LYS A O 1
ATOM 705 N N . PRO A 1 85 ? 8.709 17.683 -5.852 1.00 93.25 85 PRO A N 1
ATOM 706 C CA . PRO A 1 85 ? 7.545 16.920 -5.440 1.00 93.25 85 PRO A CA 1
ATOM 707 C C . PRO A 1 85 ? 6.965 17.432 -4.118 1.00 93.25 85 PRO A C 1
ATOM 709 O O . PRO A 1 85 ? 7.690 17.937 -3.255 1.00 93.25 85 PRO A O 1
ATOM 712 N N . ASP A 1 86 ? 5.656 17.259 -3.952 1.00 90.25 86 ASP A N 1
ATOM 713 C CA . ASP A 1 86 ? 4.974 17.444 -2.673 1.00 90.25 86 ASP A CA 1
ATOM 714 C C . ASP A 1 86 ? 5.042 16.135 -1.882 1.00 90.25 86 ASP A C 1
ATOM 716 O O . ASP A 1 86 ? 4.456 15.129 -2.272 1.00 90.25 86 ASP A O 1
ATOM 720 N N . ILE A 1 87 ? 5.792 16.128 -0.780 1.00 90.38 87 ILE A N 1
ATOM 721 C CA . ILE A 1 87 ? 6.023 14.917 0.016 1.00 90.38 87 ILE A CA 1
ATOM 722 C C . ILE A 1 87 ? 4.946 14.800 1.095 1.00 90.38 87 ILE A C 1
ATOM 724 O O . ILE A 1 87 ? 4.860 15.640 1.998 1.00 90.38 87 ILE A O 1
ATOM 728 N N . TYR A 1 88 ? 4.164 13.724 1.034 1.00 83.56 88 TYR A N 1
ATOM 729 C CA . TYR A 1 88 ? 3.149 13.410 2.035 1.00 83.56 88 TYR A CA 1
ATOM 730 C C . TYR A 1 88 ? 3.725 12.526 3.148 1.00 83.56 88 TYR A C 1
ATOM 732 O O . TYR A 1 88 ? 4.420 11.547 2.869 1.00 83.56 88 TYR A O 1
ATOM 740 N N . PRO A 1 89 ? 3.463 12.845 4.428 1.00 86.38 89 PRO A N 1
ATOM 741 C CA . PRO A 1 89 ? 3.945 12.029 5.528 1.00 86.38 89 PRO A CA 1
ATOM 742 C C . PRO A 1 89 ? 3.173 10.711 5.607 1.00 86.38 89 PRO A C 1
ATOM 744 O O . PRO A 1 89 ? 1.944 10.695 5.605 1.00 86.38 89 PRO A O 1
ATOM 747 N N . ILE A 1 90 ? 3.907 9.615 5.776 1.00 90.56 90 ILE A N 1
ATOM 748 C CA . ILE A 1 90 ? 3.332 8.313 6.118 1.00 90.56 90 ILE A CA 1
ATOM 749 C C . ILE A 1 90 ? 2.812 8.366 7.558 1.00 90.56 90 ILE A C 1
ATOM 751 O O . ILE A 1 90 ? 3.464 8.928 8.452 1.00 90.56 90 ILE A O 1
ATOM 755 N N . LEU A 1 91 ? 1.640 7.775 7.786 1.00 89.38 91 LEU A N 1
ATOM 756 C CA . LEU A 1 91 ? 1.020 7.698 9.102 1.00 89.38 91 LEU A CA 1
ATOM 757 C C . LEU A 1 91 ? 1.962 7.063 10.132 1.00 89.38 91 LEU A C 1
ATOM 759 O O . LEU A 1 91 ? 2.663 6.083 9.878 1.00 89.38 91 LEU A O 1
ATOM 763 N N . LYS A 1 92 ? 1.936 7.608 11.349 1.00 89.75 92 LYS A N 1
ATOM 764 C CA . LYS A 1 92 ? 2.589 7.011 12.515 1.00 89.75 92 LYS A CA 1
ATOM 765 C C . LYS A 1 92 ? 1.521 6.548 13.488 1.00 89.75 92 LYS A C 1
ATOM 767 O O . LYS A 1 92 ? 0.749 7.376 13.969 1.00 89.75 92 LYS A O 1
ATOM 772 N N . LEU A 1 93 ? 1.542 5.257 13.823 1.00 89.81 93 LEU A N 1
ATOM 773 C CA . LEU A 1 93 ? 0.606 4.674 14.781 1.00 89.81 93 LEU A CA 1
ATOM 774 C C . LEU A 1 93 ? 0.604 5.461 16.091 1.00 89.81 93 LEU A C 1
ATOM 776 O O . LEU A 1 93 ? 1.648 5.700 16.717 1.00 89.81 93 LEU A O 1
ATOM 780 N N . LYS A 1 94 ? -0.595 5.844 16.523 1.00 91.88 94 LYS A N 1
ATOM 781 C CA . LYS A 1 94 ? -0.783 6.550 17.785 1.00 91.88 94 LYS A CA 1
ATOM 782 C C . LYS A 1 94 ? -0.430 5.613 18.943 1.00 91.88 94 LYS A C 1
ATOM 784 O O . LYS A 1 94 ? -0.943 4.508 19.077 1.00 91.88 94 LYS A O 1
ATOM 789 N N . THR A 1 95 ? 0.448 6.064 19.838 1.00 92.94 95 THR A N 1
ATOM 790 C CA . THR A 1 95 ? 0.807 5.262 21.018 1.00 92.94 95 THR A CA 1
ATOM 791 C C . THR A 1 95 ? -0.335 5.229 22.033 1.00 92.94 95 THR A C 1
ATOM 793 O O . THR A 1 95 ? -1.055 6.214 22.207 1.00 92.94 95 THR A O 1
ATOM 796 N N . LYS A 1 96 ? -0.430 4.146 22.818 1.00 93.19 96 LYS A N 1
ATOM 797 C CA . LYS A 1 96 ? -1.391 4.048 23.933 1.00 93.19 96 LYS A CA 1
ATOM 798 C C . LYS A 1 96 ? -1.263 5.211 24.927 1.00 93.19 96 LYS A C 1
ATOM 800 O O . LYS A 1 96 ? -2.256 5.661 25.489 1.00 93.19 96 LYS A O 1
ATOM 805 N N . ALA A 1 97 ? -0.049 5.728 25.136 1.00 94.94 97 ALA A N 1
ATOM 806 C CA . ALA A 1 97 ? 0.189 6.885 25.997 1.00 94.94 97 ALA A CA 1
ATOM 807 C C . ALA A 1 97 ? -0.384 8.185 25.406 1.00 94.94 97 ALA A C 1
ATOM 809 O O . ALA A 1 97 ? -0.967 8.981 26.142 1.00 94.94 97 ALA A O 1
ATOM 810 N N . ALA A 1 98 ? -0.244 8.395 24.093 1.00 93.88 98 ALA A N 1
ATOM 811 C CA . ALA A 1 98 ? -0.860 9.523 23.400 1.00 93.88 98 ALA A CA 1
ATOM 812 C C . ALA A 1 98 ? -2.394 9.414 23.414 1.00 93.88 98 ALA A C 1
ATOM 814 O O . ALA A 1 98 ? -3.058 10.374 23.797 1.0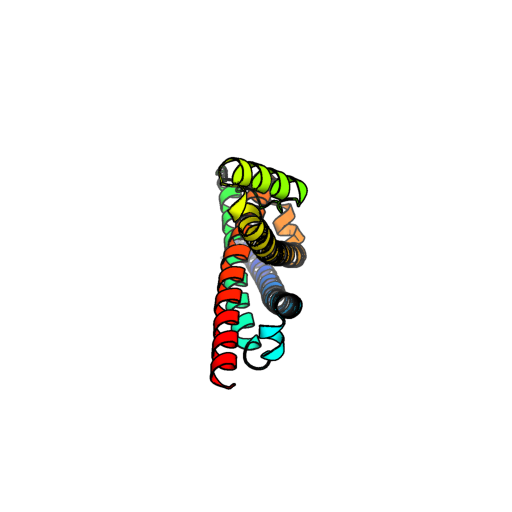0 93.88 98 ALA A O 1
ATOM 815 N N . ALA A 1 99 ? -2.940 8.229 23.124 1.00 93.62 99 ALA A N 1
ATOM 816 C CA . ALA A 1 99 ? -4.376 7.958 23.201 1.00 93.62 99 ALA A CA 1
ATOM 817 C C . ALA A 1 99 ? -4.932 8.192 24.618 1.00 93.62 99 ALA A C 1
ATOM 819 O O . ALA A 1 99 ? -5.946 8.857 24.793 1.00 93.62 99 ALA A O 1
ATOM 820 N N . LYS A 1 100 ? -4.214 7.760 25.666 1.00 96.12 100 LYS A N 1
ATOM 821 C CA . LYS A 1 100 ? -4.608 8.021 27.060 1.00 96.12 100 LYS A CA 1
ATOM 822 C C . LYS A 1 100 ? -4.650 9.517 27.389 1.00 96.12 100 LYS A C 1
ATOM 824 O O . LYS A 1 100 ? -5.545 9.952 28.109 1.00 96.12 100 LYS A O 1
ATOM 829 N N . LYS A 1 101 ? -3.696 10.309 26.886 1.00 96.62 101 LYS A N 1
ATOM 830 C CA . LYS A 1 101 ? -3.701 11.772 27.068 1.00 96.62 101 LYS A CA 1
ATOM 831 C C . LYS A 1 101 ? -4.907 12.417 26.385 1.00 96.62 101 LYS A C 1
ATOM 833 O O . LYS A 1 101 ? -5.501 13.332 26.951 1.00 96.62 101 LYS A O 1
ATOM 838 N N . GLU A 1 102 ? -5.264 11.934 25.201 1.00 94.38 102 GLU A N 1
ATOM 839 C CA . GLU A 1 102 ? -6.443 12.384 24.462 1.00 94.38 102 GLU A CA 1
ATOM 840 C C . GLU A 1 102 ? -7.735 12.068 25.225 1.00 94.38 102 GLU A C 1
ATOM 842 O O . GLU A 1 102 ? -8.511 12.981 25.501 1.00 94.38 102 GLU A O 1
ATOM 847 N N . LEU A 1 103 ? -7.904 10.822 25.676 1.00 96.00 103 LEU A N 1
ATOM 848 C CA . LEU A 1 103 ? -9.036 10.404 26.504 1.00 96.00 103 LEU A CA 1
ATOM 849 C C . LEU A 1 103 ? -9.156 11.267 27.766 1.00 96.00 103 LEU A C 1
ATOM 851 O O . LEU A 1 103 ? -10.210 11.833 28.037 1.00 96.00 103 LEU A O 1
ATOM 855 N N . GLN A 1 104 ? -8.059 11.479 28.499 1.00 96.06 104 GLN A N 1
ATOM 856 C CA . GLN A 1 104 ? -8.061 12.355 29.677 1.00 96.06 104 GLN A CA 1
ATOM 857 C C . GLN A 1 104 ? -8.481 13.796 29.351 1.00 96.06 104 GLN A C 1
ATOM 859 O O . GLN A 1 104 ? -9.132 14.449 30.167 1.00 96.06 104 GLN A O 1
ATOM 864 N N . ALA A 1 105 ? -8.111 14.320 28.180 1.00 95.81 105 ALA A N 1
ATOM 865 C CA . ALA A 1 105 ? -8.531 15.648 27.744 1.00 95.81 105 ALA A CA 1
ATOM 866 C C . ALA A 1 105 ? -10.025 15.701 27.380 1.00 95.81 105 ALA A C 1
ATOM 868 O O . ALA A 1 105 ? -10.660 16.734 27.606 1.00 95.81 105 ALA A O 1
ATOM 869 N N . GLN A 1 106 ? -10.585 14.610 26.851 1.00 93.88 106 GLN A N 1
ATOM 870 C CA . GLN A 1 106 ? -12.016 14.481 26.571 1.00 93.88 106 GLN A CA 1
ATOM 871 C C . GLN A 1 106 ? -12.831 14.362 27.866 1.00 93.88 106 GLN A C 1
ATOM 873 O O . GLN A 1 106 ? -13.770 15.131 28.064 1.00 93.88 106 GLN A O 1
ATOM 878 N N . LEU A 1 107 ? -12.423 13.491 28.795 1.00 95.69 107 LEU A N 1
ATOM 879 C CA . LEU A 1 107 ? -13.128 13.259 30.063 1.00 95.69 107 LEU A CA 1
ATOM 880 C C . LEU A 1 107 ? -13.237 14.525 30.926 1.00 95.69 107 LEU A C 1
ATOM 882 O O . LEU A 1 107 ? -14.270 14.760 31.545 1.00 95.69 107 LEU A O 1
ATOM 886 N N . LYS A 1 108 ? -12.227 15.407 30.904 1.00 95.75 108 LYS A N 1
ATOM 887 C CA . LYS A 1 108 ? -12.272 16.711 31.600 1.00 95.75 108 LYS A CA 1
ATOM 888 C C . LYS A 1 108 ? -13.424 17.619 31.158 1.00 95.75 108 LYS A C 1
ATOM 890 O O . LYS A 1 108 ? -13.769 18.546 31.884 1.00 95.75 108 LYS A O 1
ATOM 895 N N . LYS A 1 109 ? -13.982 17.402 29.965 1.00 95.12 109 LYS A N 1
ATOM 896 C CA . LYS A 1 109 ? -15.057 18.222 29.388 1.00 95.12 109 LYS A CA 1
ATOM 897 C C . LYS A 1 109 ? -16.446 17.633 29.634 1.00 95.12 109 LYS A C 1
ATOM 899 O O . LYS A 1 109 ? -17.433 18.230 29.214 1.00 95.12 109 LYS A O 1
ATOM 904 N N . ILE A 1 110 ? -16.531 16.461 30.264 1.00 92.88 110 ILE A N 1
ATOM 905 C CA . ILE A 1 110 ? -17.750 15.656 30.317 1.00 92.88 110 ILE A CA 1
ATOM 906 C C . ILE A 1 110 ? -18.058 15.290 31.778 1.00 92.88 110 ILE A C 1
ATOM 908 O O . ILE A 1 110 ? -17.130 15.017 32.539 1.00 92.88 110 ILE A O 1
ATOM 912 N N . PRO A 1 111 ? -19.337 15.277 32.205 1.00 95.19 111 PRO A N 1
ATOM 913 C CA . PRO A 1 111 ? -19.711 14.827 33.544 1.00 95.19 111 PRO A CA 1
ATOM 914 C C . PRO A 1 111 ? -19.247 13.398 33.857 1.00 95.19 111 PRO A C 1
ATOM 916 O O . PRO A 1 111 ? -19.394 12.501 33.028 1.00 95.19 111 PRO A O 1
ATOM 919 N N . GLU A 1 112 ? -18.789 13.182 35.092 1.00 95.38 112 GLU A N 1
ATOM 920 C CA . GLU A 1 112 ? -18.210 11.915 35.576 1.00 95.38 112 GLU A CA 1
ATOM 921 C C . GLU A 1 112 ? -19.127 10.702 35.378 1.00 95.38 112 GLU A C 1
ATOM 923 O O . GLU A 1 112 ? -18.671 9.621 35.017 1.00 95.38 112 GLU A O 1
ATOM 928 N N . LYS A 1 113 ? -20.447 10.900 35.481 1.00 96.25 113 LYS A N 1
ATOM 929 C CA . LYS A 1 113 ? -21.449 9.845 35.251 1.00 96.25 113 LYS A CA 1
ATOM 930 C C . LYS A 1 113 ? -21.402 9.203 33.855 1.00 96.25 113 LYS A C 1
ATOM 932 O O . LYS A 1 113 ? -22.004 8.154 33.670 1.00 96.25 113 LYS A O 1
ATOM 937 N N . TYR A 1 114 ? -20.749 9.834 32.875 1.00 94.31 114 TYR A N 1
ATOM 938 C CA . TYR A 1 114 ? -20.585 9.293 31.521 1.00 94.31 114 TYR A CA 1
ATOM 939 C C . TYR A 1 114 ? -19.180 8.745 31.252 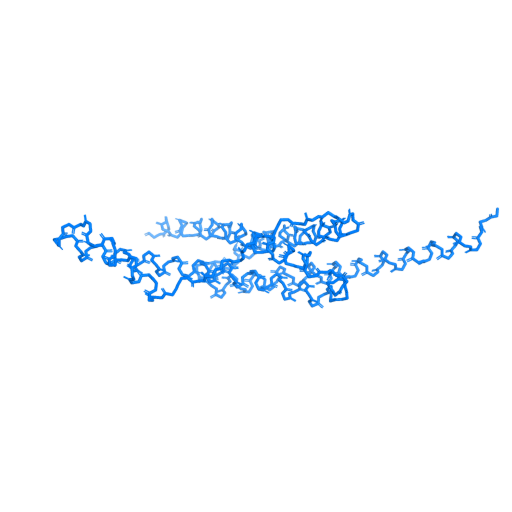1.00 94.31 114 TYR A C 1
ATOM 941 O O . TYR A 1 114 ? -18.955 8.188 30.181 1.00 94.31 114 TYR A O 1
ATOM 949 N N . HIS A 1 115 ? -18.230 8.911 32.181 1.00 96.25 115 HIS A N 1
ATOM 950 C CA . HIS A 1 115 ? -16.823 8.583 31.937 1.00 96.25 115 HIS A CA 1
ATOM 951 C C . HIS A 1 115 ? -16.640 7.118 31.566 1.00 96.25 115 HIS A C 1
ATOM 953 O O . HIS A 1 115 ? -16.028 6.854 30.542 1.00 96.25 115 HIS A O 1
ATOM 959 N N . GLN A 1 116 ? -17.247 6.190 32.309 1.00 94.81 116 GLN A N 1
ATOM 960 C CA . GLN A 1 116 ? -17.102 4.756 32.042 1.00 94.81 116 GLN A CA 1
ATOM 961 C C . GLN A 1 116 ? -17.480 4.384 30.598 1.00 94.81 116 GLN A C 1
ATOM 963 O O . GLN A 1 116 ? -16.671 3.797 29.887 1.00 94.81 116 GLN A O 1
ATOM 968 N N . GLY A 1 117 ? -18.673 4.779 30.136 1.00 92.31 117 GLY A N 1
ATOM 969 C CA . GLY A 1 117 ? -19.118 4.459 28.775 1.00 92.31 117 GLY A CA 1
ATOM 970 C C . GLY A 1 117 ? -18.254 5.110 27.689 1.00 92.31 117 GLY A C 1
ATOM 971 O O . GLY A 1 117 ? -18.056 4.536 26.623 1.00 92.31 117 GLY A O 1
ATOM 972 N N . ILE A 1 118 ? -17.693 6.291 27.965 1.00 92.81 118 ILE A N 1
ATOM 973 C CA . ILE A 1 118 ? -16.766 6.966 27.047 1.00 92.81 118 ILE A CA 1
ATOM 974 C C . ILE A 1 118 ? -15.415 6.259 27.011 1.00 92.81 118 ILE A C 1
ATOM 976 O O . ILE A 1 118 ? -14.851 6.108 25.935 1.00 92.81 118 ILE A O 1
ATOM 980 N N . GLU A 1 119 ? -14.885 5.834 28.158 1.00 95.00 119 GLU A N 1
ATOM 981 C CA . GLU A 1 119 ? -13.625 5.093 28.212 1.00 95.00 119 GLU A CA 1
ATOM 982 C C . GLU A 1 119 ? -13.729 3.764 27.461 1.00 95.00 119 GLU A C 1
ATOM 984 O O . GLU A 1 119 ? -12.844 3.454 26.664 1.00 95.00 119 GLU A O 1
ATOM 989 N N . GLU A 1 120 ? -14.810 3.011 27.679 1.00 93.25 120 GLU A N 1
ATOM 990 C CA . GLU A 1 120 ? -15.075 1.746 26.986 1.00 93.25 120 GLU A CA 1
ATOM 991 C C . GLU A 1 120 ? -15.136 1.959 25.466 1.00 93.25 120 GLU A C 1
ATOM 993 O O . GLU A 1 120 ? -14.331 1.376 24.735 1.00 93.25 120 GLU A O 1
ATOM 998 N N . GLY A 1 121 ? -15.990 2.877 24.996 1.00 92.25 121 GLY A N 1
ATOM 999 C CA . GLY A 1 121 ? -16.116 3.174 23.566 1.00 92.25 121 GLY A CA 1
ATOM 1000 C C . GLY A 1 121 ? -14.839 3.751 22.942 1.00 92.25 121 GLY A C 1
ATOM 1001 O O . GLY A 1 121 ? -14.503 3.427 21.803 1.00 92.25 121 GLY A O 1
ATOM 1002 N N . PHE A 1 122 ? -14.079 4.564 23.683 1.00 94.75 122 PHE A N 1
ATOM 1003 C CA . PHE A 1 122 ? -12.805 5.111 23.213 1.00 94.75 122 PHE A CA 1
ATOM 1004 C C . PHE A 1 122 ? -11.766 4.012 22.990 1.00 94.75 122 PHE A C 1
ATOM 1006 O O . PHE A 1 122 ? -11.077 4.019 21.973 1.00 94.75 122 PHE A O 1
ATOM 1013 N N . TRP A 1 123 ? -11.615 3.075 23.932 1.00 95.81 123 TRP A N 1
ATOM 1014 C CA . TRP A 1 123 ? -10.616 2.012 23.800 1.00 95.81 123 TRP A CA 1
ATOM 1015 C C . TRP A 1 123 ? -11.005 0.959 22.767 1.00 95.81 123 TRP A C 1
ATOM 1017 O O . TRP A 1 123 ? -10.113 0.442 22.092 1.00 95.81 123 TRP A O 1
ATOM 1027 N N . GLU A 1 124 ? -12.298 0.675 22.612 1.00 91.88 124 GLU A N 1
ATOM 1028 C CA . GLU A 1 124 ? -12.805 -0.156 21.520 1.00 91.88 124 GLU A CA 1
ATOM 1029 C C . GLU A 1 124 ? -12.502 0.487 20.158 1.00 91.88 124 GLU A C 1
ATOM 1031 O O . GLU A 1 124 ? -11.847 -0.134 19.317 1.00 91.88 124 GLU A O 1
ATOM 1036 N N . GLY A 1 125 ? -12.871 1.762 19.981 1.00 91.00 125 GLY A N 1
ATOM 1037 C CA . GLY A 1 125 ? -12.587 2.523 18.763 1.00 91.00 125 GLY A CA 1
ATOM 1038 C C . GLY A 1 125 ? -11.090 2.617 18.467 1.00 91.00 125 GLY A C 1
ATOM 1039 O O . GLY A 1 125 ? -10.659 2.320 17.357 1.00 91.00 125 GLY A O 1
ATOM 1040 N N . PHE A 1 126 ? -10.272 2.916 19.479 1.00 91.56 126 PHE A N 1
ATOM 1041 C CA . PHE A 1 126 ? -8.815 2.941 19.344 1.00 91.56 126 PHE A CA 1
ATOM 1042 C C . PHE A 1 126 ? -8.245 1.576 18.935 1.00 91.56 126 PHE A C 1
ATOM 1044 O O . PHE A 1 126 ? -7.319 1.513 18.131 1.00 91.56 126 PHE A O 1
ATOM 1051 N N . GLY A 1 127 ? -8.773 0.475 19.479 1.00 90.44 127 GLY A N 1
ATOM 1052 C CA . GLY A 1 127 ? -8.368 -0.875 19.087 1.00 90.44 127 GLY A CA 1
ATOM 1053 C C . GLY A 1 127 ? -8.678 -1.171 17.619 1.00 90.44 127 GLY A C 1
ATOM 1054 O O . GLY A 1 127 ? -7.819 -1.691 16.906 1.00 90.44 127 GLY A O 1
ATOM 1055 N N . TYR A 1 128 ? -9.873 -0.793 17.160 1.00 87.44 128 TYR A N 1
ATOM 1056 C CA . TYR A 1 128 ? -10.279 -0.929 15.761 1.00 87.44 128 TYR A CA 1
ATOM 1057 C C . TYR A 1 128 ? -9.408 -0.081 14.825 1.00 87.44 128 TYR A C 1
ATOM 1059 O O . TYR A 1 128 ? -8.847 -0.616 13.868 1.00 87.44 128 TYR A O 1
ATOM 1067 N N . GLU A 1 129 ? -9.231 1.207 15.138 1.00 89.44 129 GLU A N 1
ATOM 1068 C CA . GLU A 1 129 ? -8.360 2.120 14.388 1.00 89.44 129 GLU A CA 1
ATOM 1069 C C . GLU A 1 129 ? -6.939 1.560 14.294 1.00 89.44 129 GLU A C 1
ATOM 1071 O O . GLU A 1 129 ? -6.388 1.455 13.206 1.00 89.44 129 GLU A O 1
ATOM 1076 N N . GLN A 1 130 ? -6.360 1.099 15.407 1.00 92.69 130 GLN A N 1
ATOM 1077 C CA . GLN A 1 130 ? -5.016 0.521 15.402 1.00 92.69 130 GLN A CA 1
ATOM 1078 C C . GLN A 1 130 ? -4.890 -0.701 14.493 1.00 92.69 130 GLN A C 1
ATOM 1080 O O . GLN A 1 130 ? -3.854 -0.867 13.854 1.00 92.69 130 GLN A O 1
ATOM 1085 N N . ASN A 1 131 ? -5.900 -1.568 14.441 1.00 90.50 131 ASN A N 1
ATOM 1086 C CA . ASN A 1 131 ? -5.870 -2.728 13.552 1.00 90.50 131 ASN A CA 1
ATOM 1087 C C . ASN A 1 131 ? -5.972 -2.310 12.081 1.00 90.50 131 ASN A C 1
ATOM 1089 O O . ASN A 1 131 ? -5.225 -2.835 11.258 1.00 90.50 131 ASN A O 1
ATOM 1093 N N . HIS A 1 132 ? -6.830 -1.334 11.774 1.00 92.56 132 HIS A N 1
ATOM 1094 C CA . HIS A 1 132 ? -6.956 -0.761 10.434 1.00 92.56 132 HIS A CA 1
ATOM 1095 C C . HIS A 1 132 ? -5.635 -0.132 9.973 1.00 92.56 132 HIS A C 1
ATOM 1097 O O . HIS A 1 132 ? -5.076 -0.530 8.954 1.00 92.56 132 HIS A O 1
ATOM 1103 N N . GLU A 1 133 ? -5.078 0.785 10.769 1.00 94.81 133 GLU A N 1
ATOM 1104 C CA . GLU A 1 133 ? -3.819 1.473 10.467 1.00 94.81 133 GLU A CA 1
ATOM 1105 C C . GLU A 1 133 ? -2.643 0.486 10.332 1.00 94.81 133 GLU A C 1
ATOM 1107 O O . GLU A 1 133 ? -1.749 0.666 9.505 1.00 94.81 133 GLU A O 1
ATOM 1112 N N . ARG A 1 134 ? -2.620 -0.592 11.131 1.00 95.31 134 ARG A N 1
ATOM 1113 C CA . ARG A 1 134 ? -1.603 -1.650 11.003 1.00 95.31 134 ARG A CA 1
ATOM 1114 C C . ARG A 1 134 ? -1.707 -2.387 9.680 1.00 95.31 134 ARG A C 1
ATOM 1116 O O . ARG A 1 134 ? -0.666 -2.707 9.110 1.00 95.31 134 ARG A O 1
ATOM 1123 N N . PHE A 1 135 ? -2.922 -2.655 9.212 1.00 97.12 135 PHE A N 1
ATOM 1124 C CA . PHE A 1 135 ? -3.121 -3.330 7.940 1.00 97.12 135 PHE A CA 1
ATOM 1125 C C . PHE A 1 135 ? -2.691 -2.439 6.766 1.00 97.12 135 PHE A C 1
ATOM 1127 O O . PHE A 1 135 ? -1.932 -2.898 5.917 1.00 97.12 135 PHE A O 1
ATOM 1134 N N . GLU A 1 136 ? -3.038 -1.146 6.780 1.00 97.31 136 GLU A N 1
ATOM 1135 C CA . GLU A 1 136 ? -2.533 -0.168 5.799 1.00 97.31 136 GLU A CA 1
ATOM 1136 C C . GLU A 1 136 ? -1.004 -0.134 5.743 1.00 97.31 136 GLU A C 1
ATOM 1138 O O . GLU A 1 136 ? -0.412 -0.222 4.668 1.00 97.31 136 GLU A O 1
ATOM 1143 N N . LEU A 1 137 ? -0.344 -0.054 6.903 1.00 97.50 137 LEU A N 1
ATOM 1144 C CA . LEU A 1 137 ? 1.118 -0.043 6.979 1.00 97.50 137 LEU A CA 1
ATOM 1145 C C . LEU A 1 137 ? 1.735 -1.366 6.513 1.00 97.50 137 LEU A C 1
ATOM 1147 O O . LEU A 1 137 ? 2.818 -1.366 5.923 1.00 97.50 137 LEU A O 1
ATOM 1151 N N . ALA A 1 138 ? 1.073 -2.496 6.768 1.00 98.06 138 ALA A N 1
ATOM 1152 C CA . ALA A 1 138 ? 1.525 -3.796 6.291 1.00 98.06 138 ALA A CA 1
ATOM 1153 C C . ALA A 1 138 ? 1.439 -3.889 4.761 1.00 98.06 138 ALA A C 1
ATOM 1155 O O . ALA A 1 138 ? 2.403 -4.323 4.127 1.00 98.06 138 ALA A O 1
ATOM 1156 N N . VAL A 1 139 ? 0.335 -3.419 4.169 1.00 98.50 139 VAL A N 1
ATOM 1157 C CA . VAL A 1 139 ? 0.159 -3.344 2.713 1.00 98.50 139 VAL A CA 1
ATOM 1158 C C . VAL A 1 139 ? 1.190 -2.400 2.110 1.00 98.50 139 VAL A C 1
ATOM 1160 O O . VAL A 1 139 ? 1.935 -2.822 1.234 1.00 98.50 139 VAL A O 1
ATOM 1163 N N . HIS A 1 140 ? 1.330 -1.174 2.625 1.00 98.50 140 HIS A N 1
ATOM 1164 C CA . HIS A 1 140 ? 2.337 -0.206 2.170 1.00 98.50 140 HIS A CA 1
ATOM 1165 C C . HIS A 1 140 ? 3.746 -0.803 2.162 1.00 98.50 140 HIS A C 1
ATOM 1167 O O . HIS A 1 140 ? 4.449 -0.753 1.149 1.00 98.50 140 HIS A O 1
ATOM 1173 N N . LYS A 1 141 ? 4.139 -1.442 3.270 1.00 98.19 141 LYS A N 1
ATOM 1174 C CA . LYS A 1 141 ? 5.426 -2.133 3.371 1.00 98.19 141 LYS A CA 1
ATOM 1175 C C . LYS A 1 141 ? 5.563 -3.220 2.308 1.00 98.19 141 LYS A C 1
ATOM 1177 O O . LYS A 1 141 ? 6.642 -3.357 1.736 1.00 98.19 141 LYS A O 1
ATOM 1182 N N . LYS A 1 142 ? 4.497 -3.977 2.043 1.00 98.56 142 LYS A N 1
ATOM 1183 C CA . LYS A 1 142 ? 4.503 -5.044 1.045 1.00 98.56 142 LYS A CA 1
ATOM 1184 C C . LYS A 1 142 ? 4.634 -4.501 -0.381 1.00 98.56 142 LYS A C 1
ATOM 1186 O O . LYS A 1 142 ? 5.467 -5.013 -1.125 1.00 98.56 142 LYS A O 1
ATOM 1191 N N . LEU A 1 143 ? 3.910 -3.432 -0.732 1.00 98.50 143 LEU A N 1
ATOM 1192 C CA . LEU A 1 143 ? 4.053 -2.753 -2.030 1.00 98.50 143 LEU A CA 1
ATOM 1193 C C . LEU A 1 143 ? 5.513 -2.354 -2.264 1.00 98.50 143 LEU A C 1
ATOM 1195 O O . LEU A 1 143 ? 6.103 -2.699 -3.286 1.00 98.50 143 LEU A O 1
ATOM 1199 N N . LYS A 1 144 ? 6.115 -1.693 -1.269 1.00 97.75 144 LYS A N 1
ATOM 1200 C CA . LYS A 1 144 ? 7.512 -1.257 -1.303 1.00 97.75 144 LYS A CA 1
ATOM 1201 C C . LYS A 1 144 ? 8.481 -2.427 -1.435 1.00 97.75 144 LYS A C 1
ATOM 1203 O O . LYS A 1 144 ? 9.364 -2.396 -2.283 1.00 97.75 144 LYS A O 1
ATOM 1208 N N . GLU A 1 145 ? 8.324 -3.454 -0.606 1.00 98.25 145 GLU A N 1
ATOM 1209 C CA . GLU A 1 145 ? 9.195 -4.631 -0.601 1.00 98.25 145 GLU A CA 1
ATOM 1210 C C . GLU A 1 145 ? 9.218 -5.317 -1.969 1.00 98.25 145 GLU A C 1
ATOM 1212 O O . GLU A 1 145 ? 10.293 -5.543 -2.525 1.00 98.25 145 GLU A O 1
ATOM 1217 N N . VAL A 1 146 ? 8.043 -5.616 -2.529 1.00 98.31 146 VAL A N 1
ATOM 1218 C CA . VAL A 1 146 ? 7.935 -6.308 -3.818 1.00 98.31 146 VAL A CA 1
ATOM 1219 C C . VAL A 1 146 ? 8.458 -5.428 -4.947 1.00 98.31 146 VAL A C 1
ATOM 1221 O O . VAL A 1 146 ? 9.223 -5.908 -5.785 1.00 98.31 146 VAL A O 1
ATOM 1224 N N . PHE A 1 147 ? 8.108 -4.138 -4.947 1.00 98.31 147 PHE A N 1
ATOM 1225 C CA . PHE A 1 147 ? 8.569 -3.204 -5.967 1.00 98.31 147 PHE A CA 1
ATOM 1226 C C . PHE A 1 147 ? 10.091 -3.062 -5.957 1.00 98.31 147 PHE A C 1
ATOM 1228 O O . PHE A 1 147 ? 10.735 -3.297 -6.975 1.00 98.31 147 PHE A O 1
ATOM 1235 N N . THR A 1 148 ? 10.689 -2.751 -4.803 1.00 97.62 148 THR A N 1
ATOM 1236 C CA . THR A 1 148 ? 12.144 -2.597 -4.665 1.00 97.62 148 THR A CA 1
ATOM 1237 C C . THR A 1 148 ? 12.886 -3.894 -4.972 1.00 97.62 148 THR A C 1
ATOM 1239 O O . THR A 1 148 ? 13.981 -3.847 -5.519 1.00 97.62 148 THR A O 1
ATOM 1242 N N . ARG A 1 149 ? 12.310 -5.062 -4.667 1.00 97.81 149 ARG A N 1
ATOM 1243 C CA . ARG A 1 149 ? 12.922 -6.353 -5.008 1.00 97.81 149 ARG A CA 1
ATOM 1244 C C . ARG A 1 149 ? 12.997 -6.587 -6.519 1.00 97.81 149 ARG A C 1
ATOM 1246 O O . ARG A 1 149 ? 13.947 -7.216 -6.975 1.00 97.81 149 ARG A O 1
ATOM 1253 N N . VAL A 1 150 ? 12.011 -6.116 -7.284 1.00 97.50 150 VAL A N 1
ATOM 1254 C CA . VAL A 1 150 ? 11.973 -6.290 -8.747 1.00 97.50 150 VAL A CA 1
ATOM 1255 C C . VAL A 1 150 ? 12.727 -5.172 -9.470 1.00 97.50 150 VAL A C 1
ATOM 1257 O O . VAL A 1 150 ? 13.522 -5.457 -10.359 1.00 97.50 150 VAL A O 1
ATOM 1260 N N . TYR A 1 151 ? 12.523 -3.924 -9.058 1.00 96.81 151 TYR A N 1
ATOM 1261 C CA . TYR A 1 151 ? 13.031 -2.709 -9.701 1.00 96.81 151 TYR A CA 1
ATOM 1262 C C . TYR A 1 151 ? 14.164 -2.055 -8.900 1.00 96.81 151 TYR A C 1
ATOM 1264 O O . TYR A 1 151 ? 14.251 -0.834 -8.827 1.00 96.81 151 TYR A O 1
ATOM 1272 N N . PHE A 1 152 ? 15.019 -2.851 -8.248 1.00 96.06 152 PHE A N 1
ATOM 1273 C CA . PHE A 1 152 ? 16.061 -2.338 -7.349 1.00 96.06 152 PHE A CA 1
ATOM 1274 C C . PHE A 1 152 ? 16.931 -1.262 -8.011 1.00 96.06 152 PHE A C 1
ATOM 1276 O O . PHE A 1 152 ? 17.079 -0.176 -7.456 1.00 96.06 152 PHE A O 1
ATOM 1283 N N . ASP A 1 153 ? 17.455 -1.549 -9.205 1.00 95.38 153 ASP A N 1
ATOM 1284 C CA . ASP A 1 153 ? 18.320 -0.621 -9.941 1.00 95.38 153 ASP A CA 1
ATOM 1285 C C . ASP A 1 153 ? 17.585 0.692 -10.256 1.00 95.38 153 ASP A C 1
ATOM 1287 O O . ASP A 1 153 ? 18.089 1.769 -9.962 1.00 95.38 153 ASP A O 1
ATOM 1291 N N . ASP A 1 154 ? 16.354 0.591 -10.761 1.00 94.56 154 ASP A N 1
ATOM 1292 C CA . ASP A 1 154 ? 15.500 1.725 -11.134 1.00 94.56 154 ASP A CA 1
ATOM 1293 C C . ASP A 1 154 ? 15.100 2.591 -9.918 1.00 94.56 154 ASP A C 1
ATOM 1295 O O . ASP A 1 154 ? 14.953 3.809 -10.025 1.00 94.56 154 ASP A O 1
ATOM 1299 N N . VAL A 1 155 ? 14.928 1.980 -8.740 1.00 94.94 155 VAL A N 1
ATOM 1300 C CA . VAL A 1 155 ? 14.677 2.689 -7.473 1.00 94.94 155 VAL A CA 1
ATOM 1301 C C . VAL A 1 155 ? 15.935 3.416 -7.000 1.00 94.94 155 VAL A C 1
ATOM 1303 O O . VAL A 1 155 ? 15.841 4.535 -6.505 1.00 94.94 155 VAL A O 1
ATOM 1306 N N . MET A 1 156 ? 17.114 2.813 -7.162 1.00 95.62 156 MET A N 1
ATOM 1307 C CA . MET A 1 156 ? 18.389 3.419 -6.759 1.00 95.62 156 MET A CA 1
ATOM 1308 C C . MET A 1 156 ? 18.781 4.637 -7.609 1.00 95.62 156 MET A C 1
ATOM 1310 O O . MET A 1 156 ? 19.640 5.411 -7.188 1.00 95.62 156 MET A O 1
ATOM 1314 N N . GLU A 1 157 ? 18.155 4.823 -8.772 1.00 96.19 157 GLU A N 1
ATOM 1315 C CA . GLU A 1 157 ? 18.335 6.000 -9.629 1.00 96.19 157 GLU A CA 1
ATOM 1316 C C . GLU A 1 157 ? 17.496 7.216 -9.195 1.00 96.19 157 GLU A C 1
ATOM 1318 O O . GLU A 1 157 ? 17.729 8.325 -9.681 1.00 96.19 157 GLU A O 1
ATOM 1323 N N . LEU A 1 158 ? 16.532 7.051 -8.282 1.00 96.56 158 LEU A N 1
ATOM 1324 C CA . LEU A 1 158 ? 15.752 8.168 -7.751 1.00 96.56 158 LEU A CA 1
ATOM 1325 C C . LEU A 1 158 ? 16.511 8.904 -6.635 1.00 96.56 158 LEU A C 1
ATOM 1327 O O . LEU A 1 158 ? 16.988 8.300 -5.673 1.00 96.56 158 LEU A O 1
ATOM 1331 N N . ASP A 1 159 ? 16.548 10.234 -6.711 1.00 97.12 159 ASP A N 1
ATOM 1332 C CA . ASP A 1 159 ? 17.031 11.084 -5.627 1.00 97.12 159 ASP A CA 1
ATOM 1333 C C . ASP A 1 159 ? 16.078 11.014 -4.421 1.00 97.12 159 ASP A C 1
ATOM 1335 O O . ASP A 1 159 ? 14.887 10.702 -4.533 1.00 97.12 159 ASP A O 1
ATOM 1339 N N . SER A 1 160 ? 16.593 11.377 -3.241 1.00 95.44 160 SER A N 1
ATOM 1340 C CA . SER A 1 160 ? 15.893 11.223 -1.958 1.00 95.44 160 SER A CA 1
ATOM 1341 C C . SER A 1 160 ? 14.487 11.821 -1.926 1.00 95.44 160 SER A C 1
ATOM 1343 O O . SER A 1 160 ? 13.579 11.212 -1.365 1.00 95.44 160 SER A O 1
ATOM 1345 N N . ASP A 1 161 ? 14.287 12.996 -2.521 1.00 96.31 161 ASP A N 1
ATOM 1346 C CA . ASP A 1 161 ? 12.993 13.683 -2.485 1.00 96.31 161 ASP A CA 1
ATOM 1347 C C . ASP A 1 161 ? 11.943 12.961 -3.344 1.00 96.31 161 ASP A C 1
ATOM 1349 O O . ASP A 1 161 ? 10.776 12.887 -2.956 1.00 96.31 161 ASP A O 1
ATOM 1353 N N . TYR A 1 162 ? 12.349 12.371 -4.473 1.00 97.38 162 TYR A N 1
ATOM 1354 C CA . TYR A 1 162 ? 11.461 11.592 -5.342 1.00 97.38 162 TYR A CA 1
ATOM 1355 C C . TYR A 1 162 ? 11.218 10.186 -4.794 1.00 97.38 162 TYR A C 1
ATOM 1357 O O . TYR A 1 162 ? 10.117 9.659 -4.944 1.00 97.38 162 TYR A O 1
ATOM 1365 N N . LEU A 1 163 ? 12.194 9.611 -4.083 1.00 96.50 163 LEU A N 1
ATOM 1366 C CA . LEU A 1 163 ? 11.990 8.396 -3.293 1.00 96.50 163 LEU A CA 1
ATOM 1367 C C . LEU A 1 163 ? 10.951 8.608 -2.192 1.00 96.50 163 LEU A C 1
ATOM 1369 O O . LEU A 1 163 ? 10.063 7.778 -2.028 1.00 96.50 163 LEU A O 1
ATOM 1373 N N . LEU A 1 164 ? 11.038 9.715 -1.449 1.00 96.44 164 LEU A N 1
ATOM 1374 C CA . LEU A 1 164 ? 10.062 10.052 -0.409 1.00 96.44 164 LEU A CA 1
ATOM 1375 C C . LEU A 1 164 ? 8.675 10.333 -0.992 1.00 96.44 164 LEU A C 1
ATOM 1377 O O . LEU A 1 164 ? 7.674 9.933 -0.404 1.00 96.44 164 LEU A O 1
ATOM 1381 N N . PHE A 1 165 ? 8.616 10.993 -2.148 1.00 96.75 165 PHE A N 1
ATOM 1382 C CA . PHE A 1 165 ? 7.376 11.194 -2.892 1.00 96.75 165 PHE A CA 1
ATOM 1383 C C . PHE A 1 165 ? 6.734 9.864 -3.298 1.00 96.75 165 PHE A C 1
ATOM 1385 O O . PHE A 1 165 ? 5.572 9.624 -2.979 1.00 96.75 165 PHE A O 1
ATOM 1392 N N . PHE A 1 166 ? 7.505 8.974 -3.928 1.00 97.44 166 PHE A N 1
ATOM 1393 C CA . PHE A 1 166 ? 7.027 7.653 -4.321 1.00 97.44 166 PHE A CA 1
ATOM 1394 C C . PHE A 1 166 ? 6.568 6.838 -3.105 1.00 97.44 166 PHE A C 1
ATOM 1396 O O . PHE A 1 166 ? 5.464 6.304 -3.114 1.00 97.44 166 PHE A O 1
ATOM 1403 N N . ASP A 1 167 ? 7.352 6.808 -2.022 1.00 97.31 167 ASP A N 1
ATOM 1404 C CA . ASP A 1 167 ? 7.003 6.092 -0.786 1.00 97.31 167 ASP A CA 1
ATOM 1405 C C . ASP A 1 167 ? 5.705 6.621 -0.152 1.00 97.31 167 ASP A C 1
ATOM 1407 O O . ASP A 1 167 ? 4.892 5.839 0.343 1.00 97.31 167 ASP A O 1
ATOM 1411 N N . GLY A 1 168 ? 5.479 7.939 -0.206 1.00 97.06 168 GLY A N 1
ATOM 1412 C CA . GLY A 1 168 ? 4.230 8.568 0.226 1.00 97.06 168 GLY A CA 1
ATOM 1413 C C . GLY A 1 168 ? 3.031 8.173 -0.641 1.00 97.06 168 GLY A C 1
ATOM 1414 O O . GLY A 1 168 ? 1.971 7.851 -0.103 1.00 97.06 168 GLY A O 1
ATOM 1415 N N . ASN A 1 169 ? 3.198 8.122 -1.965 1.00 96.88 169 ASN A N 1
ATOM 1416 C CA . ASN A 1 169 ? 2.133 7.690 -2.875 1.00 96.88 169 ASN A CA 1
ATOM 1417 C C . ASN A 1 169 ? 1.821 6.197 -2.723 1.00 96.88 169 ASN A C 1
ATOM 1419 O O . ASN A 1 169 ? 0.652 5.823 -2.728 1.00 96.88 169 ASN A O 1
ATOM 1423 N N . LEU A 1 170 ? 2.828 5.347 -2.487 1.00 97.75 170 LEU A N 1
ATOM 1424 C CA . LEU A 1 170 ? 2.599 3.939 -2.146 1.00 97.75 170 LEU A CA 1
ATOM 1425 C C . LEU A 1 170 ? 1.759 3.795 -0.874 1.00 97.75 170 LEU A C 1
ATOM 1427 O O . LEU A 1 170 ? 0.899 2.919 -0.810 1.00 97.75 170 LEU A O 1
ATOM 1431 N N . TYR A 1 171 ? 1.989 4.638 0.136 1.00 98.00 171 TYR A N 1
ATOM 1432 C CA . TYR A 1 171 ? 1.162 4.630 1.342 1.00 98.00 171 TYR A CA 1
ATOM 1433 C C . TYR A 1 171 ? -0.283 5.047 1.033 1.00 98.00 171 TYR A C 1
ATOM 1435 O O . TYR A 1 171 ? -1.215 4.377 1.469 1.00 98.00 171 TYR A O 1
ATOM 1443 N N . PHE A 1 172 ? -0.480 6.085 0.217 1.00 96.69 172 PHE A N 1
ATOM 1444 C CA . PHE A 1 172 ? -1.817 6.502 -0.215 1.00 96.69 172 PHE A CA 1
ATOM 1445 C C . PHE A 1 172 ? -2.562 5.400 -0.989 1.00 96.69 172 PHE A C 1
ATOM 1447 O O . PHE A 1 172 ? -3.722 5.116 -0.682 1.00 96.69 172 PHE A O 1
ATOM 1454 N N . LEU A 1 173 ? -1.894 4.733 -1.937 1.00 97.56 173 LEU A N 1
ATOM 1455 C CA . LEU A 1 173 ? -2.459 3.590 -2.660 1.00 97.56 173 LEU A CA 1
ATOM 1456 C C . LEU A 1 173 ? -2.821 2.442 -1.710 1.00 97.56 173 LEU A C 1
ATOM 1458 O O . LEU A 1 173 ? -3.900 1.865 -1.829 1.00 97.56 173 LEU A O 1
ATOM 1462 N N . ALA A 1 174 ? -1.959 2.139 -0.734 1.00 98.12 174 ALA A N 1
ATOM 1463 C CA . ALA A 1 174 ? -2.232 1.116 0.271 1.00 98.12 174 ALA A CA 1
ATOM 1464 C C . ALA A 1 174 ? -3.496 1.433 1.087 1.00 98.12 174 ALA A C 1
ATOM 1466 O O . ALA A 1 174 ? -4.333 0.551 1.267 1.00 98.12 174 ALA A O 1
ATOM 1467 N N . THR A 1 175 ? -3.675 2.683 1.529 1.00 96.81 175 THR A N 1
ATOM 1468 C CA . THR A 1 175 ? -4.889 3.135 2.230 1.00 96.81 175 THR A CA 1
ATOM 1469 C C . THR A 1 175 ? -6.143 2.944 1.373 1.00 96.81 175 THR A C 1
ATOM 1471 O O . THR A 1 175 ? -7.133 2.393 1.853 1.00 96.81 175 THR A O 1
ATOM 1474 N N . LEU A 1 176 ? -6.120 3.364 0.102 1.00 97.00 176 LEU A N 1
ATOM 1475 C CA . LEU A 1 176 ? -7.271 3.204 -0.798 1.00 97.00 176 LEU A CA 1
ATOM 1476 C C . LEU A 1 176 ? -7.620 1.729 -1.019 1.00 97.00 176 LEU A C 1
ATOM 1478 O O . LEU A 1 176 ? -8.776 1.331 -0.883 1.00 97.00 176 LEU A O 1
ATOM 1482 N N . TRP A 1 177 ? -6.613 0.904 -1.283 1.00 98.06 177 TRP A N 1
ATOM 1483 C CA . TRP A 1 177 ? -6.814 -0.518 -1.516 1.00 98.06 177 TRP A CA 1
ATOM 1484 C C . TRP A 1 177 ? -7.329 -1.247 -0.273 1.00 98.06 177 TRP A C 1
ATOM 1486 O O . TRP A 1 177 ? -8.253 -2.053 -0.364 1.00 98.06 177 TRP A O 1
ATOM 1496 N N . VAL A 1 178 ? -6.813 -0.918 0.917 1.00 98.00 178 VAL A N 1
ATOM 1497 C CA . VAL A 1 178 ? -7.327 -1.462 2.184 1.00 98.00 178 VAL A CA 1
ATOM 1498 C C . VAL A 1 178 ? -8.801 -1.108 2.388 1.00 98.00 178 VAL A C 1
ATOM 1500 O O . VAL A 1 178 ? -9.573 -1.959 2.838 1.00 98.00 178 VAL A O 1
ATOM 1503 N N . GLN A 1 179 ? -9.237 0.098 2.012 1.00 96.62 179 GLN A N 1
ATOM 1504 C CA . GLN A 1 179 ? -10.659 0.450 2.055 1.00 96.62 179 GLN A CA 1
ATOM 1505 C C . GLN A 1 179 ? -11.500 -0.445 1.142 1.00 96.62 179 GLN A C 1
ATOM 1507 O O . GLN A 1 179 ? -12.584 -0.872 1.546 1.00 96.62 179 GLN A O 1
ATOM 1512 N N . ASP A 1 180 ? -11.022 -0.763 -0.059 1.00 97.81 180 ASP A N 1
ATOM 1513 C CA . ASP A 1 180 ? -11.734 -1.653 -0.978 1.00 97.81 180 ASP A CA 1
ATOM 1514 C C . ASP A 1 180 ? -11.761 -3.103 -0.485 1.00 97.81 180 ASP A C 1
ATOM 1516 O O . ASP A 1 180 ? -12.799 -3.766 -0.578 1.00 97.81 180 ASP A O 1
ATOM 1520 N N . ILE A 1 181 ? -10.693 -3.565 0.167 1.00 98.00 181 ILE A N 1
ATOM 1521 C CA . ILE A 1 181 ? -10.677 -4.858 0.859 1.00 98.00 181 ILE A CA 1
ATOM 1522 C C . ILE A 1 181 ? -11.686 -4.890 2.015 1.00 98.00 181 ILE A C 1
ATOM 1524 O O . ILE A 1 181 ? -12.422 -5.868 2.153 1.00 98.00 181 ILE A O 1
ATOM 1528 N N . TYR A 1 182 ? -11.797 -3.833 2.824 1.00 96.00 182 TYR A N 1
ATOM 1529 C CA . TYR A 1 182 ? -12.808 -3.776 3.887 1.00 96.00 182 TYR A CA 1
ATOM 1530 C C . TYR A 1 182 ? -14.238 -3.701 3.340 1.00 96.00 182 TYR A C 1
ATOM 1532 O O . TYR A 1 182 ? -15.143 -4.335 3.894 1.00 96.00 182 TYR A O 1
ATOM 1540 N N . LYS A 1 183 ? -14.465 -2.983 2.230 1.00 96.06 183 LYS A N 1
ATOM 1541 C CA . LYS A 1 183 ? -15.755 -3.016 1.521 1.00 96.06 183 LYS A CA 1
ATOM 1542 C C . LYS A 1 183 ? -16.069 -4.440 1.077 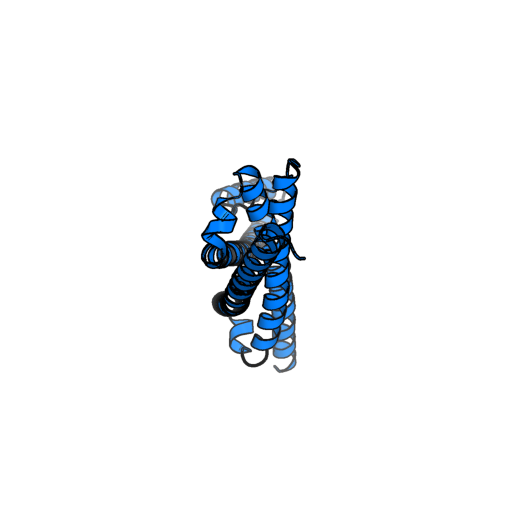1.00 96.06 183 LYS A C 1
ATOM 1544 O O . LYS A 1 183 ? -17.173 -4.914 1.338 1.00 96.06 183 LYS A O 1
ATOM 1549 N N . LEU A 1 184 ? -15.103 -5.146 0.491 1.00 95.56 184 LEU A N 1
ATOM 1550 C CA . LEU A 1 184 ? -15.258 -6.547 0.114 1.00 95.56 184 LEU A CA 1
ATOM 1551 C C . LEU A 1 184 ? -15.592 -7.424 1.331 1.00 95.56 184 LEU A C 1
ATOM 1553 O O . LEU A 1 184 ? -16.585 -8.147 1.294 1.00 95.56 184 LEU A O 1
ATOM 1557 N N . GLU A 1 185 ? -14.842 -7.317 2.429 1.00 94.62 185 GLU A N 1
ATOM 1558 C CA . GLU A 1 185 ? -15.100 -8.062 3.669 1.00 94.62 185 GLU A CA 1
ATOM 1559 C C . GLU A 1 185 ? -16.528 -7.840 4.188 1.00 94.62 185 GLU A C 1
ATOM 1561 O O . GLU A 1 185 ? -17.213 -8.794 4.564 1.00 94.62 185 GLU A O 1
ATOM 1566 N N . SER A 1 186 ? -17.015 -6.597 4.155 1.00 92.81 186 SER A N 1
ATOM 1567 C CA . SER A 1 186 ? -18.367 -6.265 4.609 1.00 92.81 186 SER A CA 1
ATOM 1568 C C . SER A 1 186 ? -19.457 -7.004 3.822 1.00 92.81 186 SER A C 1
ATOM 1570 O O . SER A 1 186 ? -20.454 -7.424 4.412 1.00 92.81 186 SER A O 1
ATOM 1572 N N . THR A 1 187 ? -19.240 -7.249 2.522 1.00 93.12 187 THR A N 1
ATOM 1573 C CA . THR A 1 187 ? -20.187 -8.016 1.696 1.00 93.12 187 THR A CA 1
ATOM 1574 C C . THR A 1 187 ? -20.274 -9.475 2.145 1.00 93.12 187 THR A C 1
ATOM 1576 O O . THR A 1 187 ? -21.367 -10.032 2.200 1.00 93.12 187 THR A O 1
ATOM 1579 N N . PHE A 1 188 ? -19.157 -10.075 2.564 1.00 89.12 188 PHE A N 1
ATOM 1580 C CA . PHE A 1 188 ? -19.133 -11.443 3.087 1.00 89.12 188 PHE A CA 1
ATOM 1581 C C . PHE A 1 188 ? -19.752 -11.553 4.483 1.00 89.12 188 PHE A C 1
ATOM 1583 O O . PHE A 1 188 ? -20.484 -12.505 4.757 1.00 89.12 188 PHE A O 1
ATOM 1590 N N . LYS A 1 189 ? -19.541 -10.552 5.350 1.00 88.38 189 LYS A N 1
ATOM 1591 C CA . LYS A 1 189 ? -20.190 -10.495 6.674 1.00 88.38 189 LYS A CA 1
ATOM 1592 C C . LYS A 1 189 ? -21.717 -10.431 6.561 1.00 88.38 189 LYS A C 1
ATOM 1594 O O . LYS A 1 189 ? -22.415 -11.104 7.313 1.00 88.38 189 LYS A O 1
ATOM 1599 N N . GLN A 1 190 ? -22.237 -9.657 5.607 1.00 82.38 190 GLN A N 1
ATOM 1600 C CA . GLN A 1 190 ? -23.681 -9.516 5.389 1.00 82.38 190 GLN A CA 1
ATOM 1601 C C . GLN A 1 190 ? -24.332 -10.790 4.838 1.00 82.38 190 GLN A C 1
ATOM 1603 O O . GLN A 1 190 ? -25.430 -11.133 5.265 1.00 82.38 190 GLN A O 1
ATOM 1608 N N . VAL A 1 191 ? -23.661 -11.504 3.927 1.00 71.62 191 VAL A N 1
ATOM 1609 C CA . VAL A 1 191 ? -24.164 -12.781 3.389 1.00 71.62 191 VAL A CA 1
ATOM 1610 C C . VAL A 1 191 ? -24.248 -13.847 4.484 1.00 71.62 191 VAL A C 1
ATOM 1612 O O . VAL A 1 191 ? -25.232 -14.579 4.537 1.00 71.62 191 VAL A O 1
ATOM 1615 N N . ASN A 1 192 ? -23.273 -13.911 5.396 1.00 63.34 192 ASN A N 1
ATOM 1616 C CA . ASN A 1 192 ? -23.326 -14.841 6.529 1.00 63.34 192 ASN A CA 1
ATOM 1617 C C . ASN A 1 192 ? -24.488 -14.531 7.482 1.00 63.34 192 ASN A C 1
ATOM 1619 O O . ASN A 1 192 ? -25.238 -15.435 7.826 1.00 63.34 192 ASN A O 1
ATOM 1623 N N . ALA A 1 193 ? -24.702 -13.259 7.823 1.00 65.75 193 ALA A N 1
ATOM 1624 C CA . ALA A 1 193 ? -25.788 -12.849 8.718 1.00 65.75 193 ALA A CA 1
ATOM 1625 C C . ALA A 1 193 ? -27.206 -13.070 8.147 1.00 65.75 193 ALA A C 1
ATOM 1627 O O . ALA A 1 193 ? -28.178 -12.973 8.887 1.00 65.75 193 ALA A O 1
ATOM 1628 N N . GLN A 1 194 ? -27.345 -13.312 6.838 1.00 58.97 194 GLN A N 1
ATOM 1629 C CA . GLN A 1 194 ? -28.626 -13.631 6.187 1.00 58.97 194 GLN A CA 1
ATOM 1630 C C . GLN A 1 194 ? -28.883 -15.140 6.050 1.00 58.97 194 GLN A C 1
ATOM 1632 O O . GLN A 1 194 ? -30.003 -15.530 5.723 1.00 58.97 194 GLN A O 1
ATOM 1637 N N . ASN A 1 195 ? -27.858 -15.970 6.264 1.00 56.50 195 ASN A N 1
ATOM 1638 C CA . ASN A 1 195 ? -27.931 -17.430 6.159 1.00 56.50 195 ASN A CA 1
ATOM 1639 C C . ASN A 1 195 ? -27.974 -18.134 7.533 1.00 56.50 195 ASN A C 1
ATOM 1641 O O . ASN A 1 195 ? -28.075 -19.362 7.570 1.00 56.50 195 ASN A O 1
ATOM 1645 N N . GLU A 1 196 ? -27.895 -17.368 8.626 1.00 48.44 196 GLU A N 1
ATOM 1646 C CA . GLU A 1 196 ? -28.135 -17.783 10.021 1.00 48.44 196 GLU A CA 1
ATOM 1647 C C . GLU A 1 196 ? -29.562 -17.426 10.464 1.00 48.44 196 GLU A C 1
ATOM 1649 O O . GLU A 1 196 ? -30.174 -18.254 11.179 1.00 48.44 196 GLU A O 1
#

Foldseek 3Di:
DDDPVVVVVVVVVVVVVVLVVVLLVQLLVPQLVVQLVLLVVQFVLCVVVVVPNSVVSSVLSNVLSVVLVVLLVVLVVCVVVVNQDDFDDFDDQQDPVNLVVVLVVVVVVDDPVCSVVSVVVSVVVSVVVNSLSVSLVVQLVSSVVSCCVSCVVSLVPGDPRSNSSSSRVSSVSSNVSSVVSVVSSVVSVVVVVVVD

Sequence (196 aa):
MISEEFFAFIQRFEALEAKYRELWQRFHNSLPAELLELVFEHLSTLKEHAGSAEAKILALADEITHDVWNEYNIANTMQHRNKKPDIYPILKLKTKAAAKKELQAQLKKIPEKYHQGIEEGFWEGFGYEQNHERFELAVHKKLKEVFTRVYFDDVMELDSDYLLFFDGNLYFLATLWVQDIYKLESTFKQVNAQNE

Secondary structure (DSSP, 8-state):
---HHHHHHHHHHHHHHHHHHHHHHHHHHHHHHHHHHHHHHH-HHHHHTHHHHHHHHHHHHHHHHHHHHHHHHHHHHHHHTTPPP-PPPPP-PPPHHHHHHHHHHHHTTS-GGGHHHHHHHHHHHHHHHHHHHHHHHHHHHHHHHHHHHHSHHHHHTS-HHHHHHHHHHHHHHHHHHHHHHHHHHHHHHHHHHHH-

pLDDT: mean 93.31, std 7.5, range [48.44, 98.56]

Radius of gyration: 22.68 Å; chains: 1; bounding box: 54×40×82 Å